Protein AF-0000000071565030 (afdb_homodimer)

Organism: Paramagnetospirillum magneticum (strain ATCC 700264 / AMB-1) (NCBI:txid342108)

Solvent-accessible surface area (backbone atoms only — not comparable to full-atom values): 18203 Å² total; per-residue (Å²): 128,79,77,76,71,74,75,56,61,47,50,28,34,39,39,38,40,36,70,53,55,76,40,46,67,19,54,54,39,40,51,40,36,76,66,53,37,45,79,43,25,33,41,34,38,51,40,28,41,24,29,40,41,38,33,41,27,34,30,40,69,88,49,52,50,66,53,53,42,51,54,53,59,66,37,75,85,37,66,88,38,51,72,46,46,41,79,43,87,60,48,72,64,51,58,75,62,56,46,65,39,34,35,38,39,36,36,29,62,80,54,88,46,50,68,19,54,53,35,41,51,36,34,76,48,62,18,18,76,29,34,34,44,30,40,70,37,71,93,74,59,29,28,41,34,39,38,31,25,13,53,82,52,61,49,68,62,45,52,49,52,48,43,52,52,32,45,75,70,62,26,49,66,51,76,42,79,101,130,78,77,74,73,74,74,56,59,47,51,28,34,39,38,39,40,34,71,54,56,76,40,46,66,18,54,53,40,39,50,40,35,75,65,54,38,45,80,41,24,31,41,36,38,53,39,28,40,25,28,38,38,38,33,40,26,33,28,42,70,88,50,51,49,66,55,53,42,52,53,53,60,66,36,74,86,36,68,91,39,49,75,48,46,42,81,43,88,60,49,74,66,50,58,74,63,57,44,64,41,35,36,38,40,37,35,29,63,81,53,89,47,51,68,20,54,53,34,42,51,37,32,76,50,65,19,18,77,30,35,34,43,31,40,71,38,71,94,75,58,29,26,41,36,38,38,31,25,13,55,82,53,61,50,68,61,44,52,50,50,46,43,51,52,32,45,75,68,62,26,48,68,50,77,43,81,101

Foldseek 3Di:
DPPPVVQPKFKKKKKKKFFDDPCLVVQLVVLCVVQVKAWADWDWDDDPRMIMIITTIIGGPVADQVNSQVSSCPDPSRPVMDIDMGGDPDDSDDDLFQDFFKKKKKKDADDPCLVVVLVVLCVVQPKHFNDKDWDDDVVVNMIMIMTGIRRPDPVVVSQVVSCVSSVVVVMDMDMDTD/DPPPPVQPKFKKKKKKKFFDDPCLVVQLVVLCVVQVKAWADWDWDDDPRMIMIITTIIGGPVADQVNSQVSSCPDPSRPVMDIDMGGDPDDSDDDLFQDFFKKKKKKDADDPCLVVVLVVLCVVQVKHFNDKDWDDDVVVNMIMIMTGIRRPDPVVVSQVVSCVSSVVVVMDMDMDTD

InterPro domains:
  IPR002912 ACT domain [PS51671] (103-178)
  IPR045865 ACT-like domain [SSF55021] (9-86)
  IPR045865 ACT-like domain [SSF55021] (99-175)
  IPR050990 UPF0237/Glycine cleavage system regulator [PTHR34875] (10-154)

Structure (mmCIF, N/CA/C/O backbone):
data_AF-0000000071565030-model_v1
#
loop_
_entity.id
_entity.type
_entity.pdbx_description
1 polymer 'ACT domain-containing protein'
#
loop_
_atom_site.group_PDB
_atom_site.id
_atom_site.type_symbol
_atom_site.label_atom_id
_atom_site.label_alt_id
_atom_site.label_comp_id
_atom_site.label_asym_id
_atom_site.label_entity_id
_atom_site.label_seq_id
_atom_site.pdbx_PDB_ins_code
_atom_site.Cartn_x
_atom_site.Cartn_y
_atom_site.Cartn_z
_atom_site.occupancy
_atom_site.B_iso_or_equiv
_atom_site.auth_seq_id
_atom_site.auth_comp_id
_atom_site.auth_asym_id
_atom_site.auth_atom_id
_atom_site.pdbx_PDB_model_num
ATOM 1 N N . MET A 1 1 ? 20.578 -27.797 -29.812 1 26.36 1 MET A N 1
ATOM 2 C CA . MET A 1 1 ? 20.547 -26.375 -30.109 1 26.36 1 MET A CA 1
ATOM 3 C C . MET A 1 1 ? 19.328 -25.719 -29.484 1 26.36 1 MET A C 1
ATOM 5 O O . MET A 1 1 ? 18.203 -25.906 -29.969 1 26.36 1 MET A O 1
ATOM 9 N N . ARG A 1 2 ? 18.953 -25.797 -28.156 1 33.41 2 ARG A N 1
ATOM 10 C CA . ARG A 1 2 ? 17.719 -25.312 -27.547 1 33.41 2 ARG A CA 1
ATOM 11 C C . ARG A 1 2 ? 17.391 -23.906 -28.031 1 33.41 2 ARG A C 1
ATOM 13 O O . ARG A 1 2 ? 18.266 -23.016 -28.016 1 33.41 2 ARG A O 1
ATOM 20 N N . SER A 1 3 ? 16.734 -23.625 -29.172 1 35.22 3 SER A N 1
ATOM 21 C CA . SER A 1 3 ? 16.438 -22.312 -29.75 1 35.22 3 SER A CA 1
ATOM 22 C C . SER A 1 3 ? 16.062 -21.312 -28.672 1 35.22 3 SER A C 1
ATOM 24 O O . SER A 1 3 ? 15.125 -21.531 -27.906 1 35.22 3 SER A O 1
ATOM 26 N N . LEU A 1 4 ? 17.031 -20.719 -27.938 1 38.41 4 LEU A N 1
ATOM 27 C CA . LEU A 1 4 ? 16.922 -19.828 -26.781 1 38.41 4 LEU A CA 1
ATOM 28 C C . LEU A 1 4 ? 15.781 -18.828 -26.953 1 38.41 4 LEU A C 1
ATOM 30 O O . LEU A 1 4 ? 15.922 -17.844 -27.672 1 38.41 4 LEU A O 1
ATOM 34 N N . ARG A 1 5 ? 14.625 -19.172 -27.547 1 39.53 5 ARG A N 1
ATOM 35 C CA . ARG A 1 5 ? 13.438 -18.328 -27.609 1 39.53 5 ARG A CA 1
ATOM 36 C C . ARG A 1 5 ? 13.406 -17.344 -26.438 1 39.53 5 ARG A C 1
ATOM 38 O O . ARG A 1 5 ? 13.172 -17.75 -25.297 1 39.53 5 ARG A O 1
ATOM 45 N N . GLU A 1 6 ? 14.336 -16.422 -26.281 1 45.62 6 GLU A N 1
ATOM 46 C CA . GLU A 1 6 ? 14.398 -15.234 -25.422 1 45.62 6 GLU A CA 1
ATOM 47 C C . GLU A 1 6 ? 13 -14.672 -25.172 1 45.62 6 GLU A C 1
ATOM 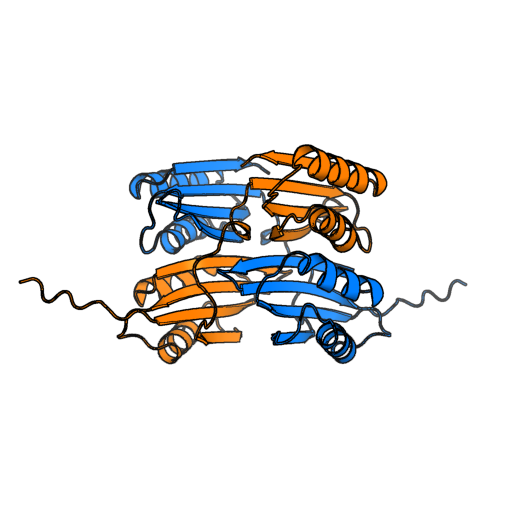49 O O . GLU A 1 6 ? 12.367 -14.141 -26.078 1 45.62 6 GLU A O 1
ATOM 54 N N . VAL A 1 7 ? 12.008 -15.414 -24.625 1 53.88 7 VAL A N 1
ATOM 55 C CA . VAL A 1 7 ? 10.609 -15.125 -24.344 1 53.88 7 VAL A CA 1
ATOM 56 C C . VAL A 1 7 ? 10.445 -13.641 -24.031 1 53.88 7 VAL A C 1
ATOM 58 O O . VAL A 1 7 ? 11.039 -13.125 -23.078 1 53.88 7 VAL A O 1
ATOM 61 N N . ILE A 1 8 ? 10.344 -12.781 -25.109 1 74.19 8 ILE A N 1
ATOM 62 C CA . ILE A 1 8 ? 10.102 -11.344 -25.078 1 74.19 8 ILE A CA 1
ATOM 63 C C . ILE A 1 8 ? 8.961 -11.031 -24.109 1 74.19 8 ILE A C 1
ATOM 65 O O . ILE A 1 8 ? 7.844 -11.531 -24.266 1 74.19 8 ILE A O 1
ATOM 69 N N . MET A 1 9 ? 9.234 -10.766 -22.844 1 84.88 9 MET A N 1
ATOM 70 C CA . MET A 1 9 ? 8.227 -10.336 -21.875 1 84.88 9 MET A CA 1
ATOM 71 C C . MET A 1 9 ? 8.008 -8.836 -21.938 1 84.88 9 MET A C 1
ATOM 73 O O . MET A 1 9 ? 8.898 -8.086 -22.359 1 84.88 9 MET A O 1
ATOM 77 N N . SER A 1 10 ? 6.773 -8.453 -21.875 1 94.06 10 SER A N 1
ATOM 78 C CA . SER A 1 10 ? 6.43 -7.039 -21.75 1 94.06 10 SER A CA 1
ATOM 79 C C . SER A 1 10 ? 6.043 -6.691 -20.312 1 94.06 10 SER A C 1
ATOM 81 O O . SER A 1 10 ? 5.383 -7.48 -19.641 1 94.06 10 SER A O 1
ATOM 83 N N . THR A 1 11 ? 6.59 -5.613 -19.859 1 96.94 11 THR A N 1
ATOM 84 C CA . THR A 1 11 ? 6.262 -5.145 -18.516 1 96.94 11 THR A CA 1
ATOM 85 C C . THR A 1 11 ? 5.047 -4.223 -18.547 1 96.94 11 THR A C 1
ATOM 87 O O . THR A 1 11 ? 5.012 -3.254 -19.312 1 96.94 11 THR A O 1
ATOM 90 N N . VAL A 1 12 ? 4.051 -4.551 -17.719 1 98.12 12 VAL A N 1
ATOM 91 C CA . VAL A 1 12 ? 2.84 -3.734 -17.688 1 98.12 12 VAL A CA 1
ATOM 92 C C . VAL A 1 12 ? 2.527 -3.314 -16.266 1 98.12 12 VAL A C 1
ATOM 94 O O . VAL A 1 12 ? 3.051 -3.896 -15.305 1 98.12 12 VAL A O 1
ATOM 97 N N . LEU A 1 13 ? 1.84 -2.242 -16.156 1 98.5 13 LEU A N 1
ATOM 98 C CA . LEU A 1 13 ? 1.216 -1.818 -14.906 1 98.5 13 LEU A CA 1
ATOM 99 C C . LEU A 1 13 ? -0.258 -2.209 -14.875 1 98.5 13 LEU A C 1
ATOM 101 O O . LEU A 1 13 ? -1.037 -1.779 -15.727 1 98.5 13 LEU A O 1
ATOM 105 N N . VAL A 1 14 ? -0.65 -3.025 -13.953 1 98.69 14 VAL A N 1
ATOM 106 C CA . VAL A 1 14 ? -2.039 -3.4 -13.719 1 98.69 14 VAL A CA 1
ATOM 107 C C . VAL A 1 14 ? -2.594 -2.604 -12.539 1 98.69 14 VAL A C 1
ATOM 109 O O . VAL A 1 14 ? -2.031 -2.631 -11.438 1 98.69 14 VAL A O 1
ATOM 112 N N . SER A 1 15 ? -3.672 -1.859 -12.727 1 98.69 15 SER A N 1
ATOM 113 C CA . SER A 1 15 ? -4.336 -1.086 -11.68 1 98.69 15 SER A CA 1
ATOM 114 C C . SER A 1 15 ? -5.82 -1.419 -11.602 1 98.69 15 SER A C 1
ATOM 116 O O . SER A 1 15 ? -6.52 -1.391 -12.617 1 98.69 15 SER A O 1
ATOM 118 N N . VAL A 1 16 ? -6.234 -1.764 -10.453 1 98.75 16 VAL A N 1
ATOM 119 C CA . VAL A 1 16 ? -7.641 -2.076 -10.219 1 98.75 16 VAL A CA 1
ATOM 120 C C . VAL A 1 16 ? -8.164 -1.251 -9.047 1 98.75 16 VAL A C 1
ATOM 122 O O . VAL A 1 16 ? -7.492 -1.13 -8.016 1 98.75 16 VAL A O 1
ATOM 125 N N . PHE A 1 17 ? -9.297 -0.622 -9.172 1 98.25 17 PHE A N 1
ATOM 126 C CA . PHE A 1 17 ? -10.023 0.03 -8.094 1 98.25 17 PHE A CA 1
ATOM 127 C C . PHE A 1 17 ? -11.477 -0.417 -8.07 1 98.25 17 PHE A C 1
ATOM 129 O O . PHE A 1 17 ? -12.164 -0.37 -9.094 1 98.25 17 PHE A O 1
ATOM 136 N N . CYS A 1 18 ? -11.945 -0.86 -6.922 1 98.12 18 CYS A N 1
ATOM 137 C CA . CYS A 1 18 ? -13.305 -1.374 -6.801 1 98.12 18 CYS A CA 1
ATOM 138 C C . CYS A 1 18 ? -13.742 -1.437 -5.344 1 98.12 18 CYS A C 1
ATOM 140 O O . CYS A 1 18 ? -13.016 -0.979 -4.457 1 98.12 18 CYS A O 1
ATOM 142 N N . SER A 1 19 ? -15.008 -1.833 -5.141 1 97.19 19 SER A N 1
ATOM 143 C CA . SER A 1 19 ? -15.445 -2.125 -3.783 1 97.19 19 SER A CA 1
ATOM 144 C C . SER A 1 19 ? -14.711 -3.328 -3.207 1 97.19 19 SER A C 1
ATOM 146 O O . SER A 1 19 ? -14.5 -4.324 -3.904 1 97.19 19 SER A O 1
ATOM 148 N N . ASP A 1 20 ? -14.32 -3.189 -1.984 1 97.31 20 ASP A N 1
ATOM 149 C CA . ASP A 1 20 ? -13.578 -4.285 -1.364 1 97.31 20 ASP A CA 1
ATOM 150 C C . ASP A 1 20 ? -14.508 -5.445 -1.014 1 97.31 20 ASP A C 1
ATOM 152 O O . ASP A 1 20 ? -15.656 -5.23 -0.625 1 97.31 20 ASP A O 1
ATOM 156 N N . ARG A 1 21 ? -13.93 -6.617 -1.122 1 96.38 21 ARG A N 1
ATOM 157 C CA . ARG A 1 21 ? -14.57 -7.836 -0.642 1 96.38 21 ARG A CA 1
ATOM 158 C C . ARG A 1 21 ? -13.539 -8.922 -0.344 1 96.38 21 ARG A C 1
ATOM 160 O O . ARG A 1 21 ? -12.461 -8.945 -0.942 1 96.38 21 ARG A O 1
ATOM 167 N N . THR A 1 22 ? -13.93 -9.797 0.57 1 96.5 22 THR A N 1
ATOM 168 C CA . THR A 1 22 ? -13.07 -10.93 0.893 1 96.5 22 THR A CA 1
ATOM 169 C C . THR A 1 22 ? -12.828 -11.797 -0.341 1 96.5 22 THR A C 1
ATOM 171 O O . THR A 1 22 ? -13.766 -12.109 -1.074 1 96.5 22 THR A O 1
ATOM 174 N N . GLY A 1 23 ? -11.516 -12.086 -0.615 1 97.38 23 GLY A N 1
ATOM 175 C CA . GLY A 1 23 ? -11.172 -12.93 -1.75 1 97.38 23 GLY A CA 1
ATOM 176 C C . GLY A 1 23 ? -10.758 -12.141 -2.975 1 97.38 23 GLY A C 1
ATOM 177 O O . GLY A 1 23 ? -10.391 -12.719 -4 1 97.38 23 GLY A O 1
ATOM 178 N N . LEU A 1 24 ? -10.758 -10.828 -2.916 1 98.31 24 LEU A N 1
ATOM 179 C CA . LEU A 1 24 ? -10.484 -9.961 -4.055 1 98.31 24 LEU A CA 1
ATOM 180 C C . LEU A 1 24 ? -9.062 -10.164 -4.562 1 98.31 24 LEU A C 1
ATOM 182 O O . LEU A 1 24 ? -8.844 -10.367 -5.762 1 98.31 24 LEU A O 1
ATOM 186 N N . VAL A 1 25 ? -8.086 -10.125 -3.65 1 98.75 25 VAL A N 1
ATOM 187 C CA . VAL A 1 25 ? -6.691 -10.273 -4.039 1 98.75 25 VAL A CA 1
ATOM 188 C C . VAL A 1 25 ? -6.473 -11.641 -4.672 1 98.75 25 VAL A C 1
ATOM 190 O O . VAL A 1 25 ? -5.797 -11.766 -5.699 1 98.75 25 VAL A O 1
ATOM 193 N N . ALA A 1 26 ? -7.078 -12.664 -4.102 1 98.62 26 ALA A N 1
ATOM 194 C CA . ALA A 1 26 ? -6.98 -14.016 -4.652 1 98.62 26 ALA A CA 1
ATOM 195 C C . ALA A 1 26 ? -7.531 -14.062 -6.074 1 98.62 26 ALA A C 1
ATOM 197 O O . ALA A 1 26 ? -6.922 -14.672 -6.961 1 98.62 26 ALA A O 1
ATOM 198 N N . ALA A 1 27 ? -8.656 -13.445 -6.273 1 98.56 27 ALA A N 1
ATOM 199 C CA . ALA A 1 27 ? -9.281 -13.445 -7.594 1 98.56 27 ALA A CA 1
ATOM 200 C C . ALA A 1 27 ? -8.383 -12.766 -8.625 1 98.56 27 ALA A C 1
ATOM 202 O O . ALA A 1 27 ? -8.164 -13.305 -9.711 1 98.56 27 ALA A O 1
ATOM 203 N N . ILE A 1 28 ? -7.848 -11.578 -8.312 1 98.81 28 ILE A N 1
ATOM 204 C CA . ILE A 1 28 ? -7.027 -10.797 -9.234 1 98.81 28 ILE A CA 1
ATOM 205 C C . ILE A 1 28 ? -5.734 -11.555 -9.531 1 98.81 28 ILE A C 1
ATOM 207 O O . ILE A 1 28 ? -5.406 -11.797 -10.695 1 98.81 28 ILE A O 1
ATOM 211 N N . THR A 1 29 ? -5.059 -11.984 -8.477 1 98.69 29 THR A N 1
ATOM 212 C CA . THR A 1 29 ? -3.742 -12.578 -8.664 1 98.69 29 THR A CA 1
ATOM 213 C C . THR A 1 29 ? -3.861 -13.992 -9.242 1 98.69 29 THR A C 1
ATOM 215 O O . THR A 1 29 ? -2.992 -14.438 -9.992 1 98.69 29 THR A O 1
ATOM 218 N N . GLY A 1 30 ? -4.953 -14.648 -8.859 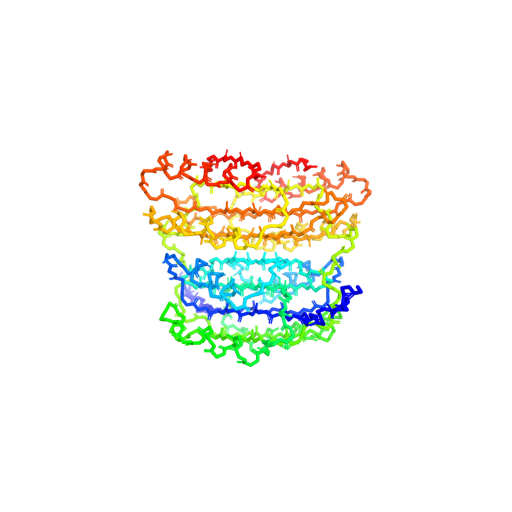1 98.44 30 GLY A N 1
ATOM 219 C CA . GLY A 1 30 ? -5.207 -15.93 -9.5 1 98.44 30 GLY A CA 1
ATOM 220 C C . GLY A 1 30 ? -5.355 -15.82 -11.008 1 98.44 30 GLY A C 1
ATOM 221 O O . GLY A 1 30 ? -4.781 -16.625 -11.75 1 98.44 30 GLY A O 1
ATOM 222 N N . ARG A 1 31 ? -6.105 -14.828 -11.43 1 98.62 31 ARG A N 1
ATOM 223 C CA . ARG A 1 31 ? -6.305 -14.648 -12.867 1 98.62 31 ARG A CA 1
ATOM 224 C C . ARG A 1 31 ? -5.004 -14.258 -13.555 1 98.62 31 ARG A C 1
ATOM 226 O O . ARG A 1 31 ? -4.691 -14.758 -14.641 1 98.62 31 ARG A O 1
ATOM 233 N N . LEU A 1 32 ? -4.258 -13.352 -12.977 1 98.31 32 LEU A N 1
ATOM 234 C CA . LEU A 1 32 ? -2.967 -12.953 -13.531 1 98.31 32 LEU A CA 1
ATOM 235 C C . LEU A 1 32 ? -2.037 -14.156 -13.656 1 98.31 32 LEU A C 1
ATOM 237 O O . LEU A 1 32 ? -1.345 -14.305 -14.664 1 98.31 32 LEU A O 1
ATOM 241 N N . PHE A 1 33 ? -2.066 -15.031 -12.664 1 97.81 33 PHE A N 1
ATOM 242 C CA . PHE A 1 33 ? -1.273 -16.25 -12.703 1 97.81 33 PHE A CA 1
ATOM 243 C C . PHE A 1 33 ? -1.7 -17.141 -13.867 1 97.81 33 PHE A C 1
ATOM 245 O O . PHE A 1 33 ? -0.857 -17.656 -14.602 1 97.81 33 PHE A O 1
ATOM 252 N N . ASP A 1 34 ? -2.994 -17.312 -14.031 1 97.44 34 ASP A N 1
ATOM 253 C CA . ASP A 1 34 ? -3.531 -18.125 -15.109 1 97.44 34 ASP A CA 1
ATOM 254 C C . ASP A 1 34 ? -3.064 -17.625 -16.469 1 97.44 34 ASP A C 1
ATOM 256 O O . ASP A 1 34 ? -2.883 -18.406 -17.406 1 97.44 34 ASP A O 1
ATOM 260 N N . LEU A 1 35 ? -2.879 -16.359 -16.562 1 97.06 35 LEU A N 1
ATOM 261 C CA . LEU A 1 35 ? -2.49 -15.734 -17.828 1 97.06 35 LEU A CA 1
ATOM 262 C C . LEU A 1 35 ? -0.975 -15.766 -18 1 97.06 35 LEU A C 1
ATOM 264 O O . LEU A 1 35 ? -0.456 -15.305 -19.016 1 97.06 35 LEU A O 1
ATOM 268 N N . GLY A 1 36 ? -0.273 -16.25 -17 1 95.94 36 GLY A N 1
ATOM 269 C CA . GLY A 1 36 ? 1.17 -16.406 -17.078 1 95.94 36 GLY A CA 1
ATOM 270 C C . GLY A 1 36 ? 1.931 -15.172 -16.656 1 95.94 36 GLY A C 1
ATOM 271 O O . GLY A 1 36 ? 3.123 -15.039 -16.938 1 95.94 36 GLY A O 1
ATOM 272 N N . ALA A 1 37 ? 1.216 -14.312 -16 1 96.62 37 ALA A N 1
ATOM 273 C CA . ALA A 1 37 ? 1.872 -13.078 -15.555 1 96.62 37 ALA A CA 1
ATOM 274 C C . ALA A 1 37 ? 2.811 -13.352 -14.383 1 96.62 37 ALA A C 1
ATOM 276 O O . ALA A 1 37 ? 2.508 -14.172 -13.516 1 96.62 37 ALA A O 1
ATOM 277 N N . ASP A 1 38 ? 3.932 -12.711 -14.391 1 95.75 38 ASP A N 1
ATOM 278 C CA . ASP A 1 38 ? 4.871 -12.719 -13.273 1 95.75 38 ASP A CA 1
ATOM 279 C C . ASP A 1 38 ? 4.789 -11.414 -12.484 1 95.75 38 ASP A C 1
ATOM 281 O O . ASP A 1 38 ? 5.234 -10.367 -12.953 1 95.75 38 ASP A O 1
ATOM 285 N N . LEU A 1 39 ? 4.32 -11.523 -11.258 1 96.94 39 LEU A N 1
ATOM 286 C CA . LEU A 1 39 ? 4.078 -10.328 -10.453 1 96.94 39 LEU A CA 1
ATOM 287 C C . LEU A 1 39 ? 5.383 -9.766 -9.906 1 96.94 39 LEU A C 1
ATOM 289 O O . LEU A 1 39 ? 6.156 -10.484 -9.273 1 96.94 39 LEU A O 1
ATOM 293 N N . GLY A 1 40 ? 5.73 -8.539 -10.219 1 96.38 40 GLY A N 1
ATOM 294 C CA . GLY A 1 40 ? 6.801 -7.801 -9.562 1 96.38 40 GLY A CA 1
ATOM 295 C C . GLY A 1 40 ? 6.336 -7.031 -8.344 1 96.38 40 GLY A C 1
ATOM 296 O O . GLY A 1 40 ? 5.676 -7.59 -7.465 1 96.38 40 GLY A O 1
ATOM 297 N N . ASP A 1 41 ? 6.727 -5.73 -8.289 1 97.19 41 ASP A N 1
ATOM 298 C CA . ASP A 1 41 ? 6.23 -4.906 -7.188 1 97.19 41 ASP A CA 1
ATOM 299 C C . ASP A 1 41 ? 4.707 -4.809 -7.227 1 97.19 41 ASP A C 1
ATOM 301 O O . ASP A 1 41 ? 4.125 -4.5 -8.266 1 97.19 41 ASP A O 1
ATOM 305 N N . THR A 1 42 ? 4.082 -5.129 -6.141 1 98.12 42 THR A N 1
ATOM 306 C CA . THR A 1 42 ? 2.627 -5.176 -6.047 1 98.12 42 THR A CA 1
ATOM 307 C C . THR A 1 42 ? 2.146 -4.527 -4.75 1 98.12 42 THR A C 1
ATOM 309 O O . THR A 1 42 ? 2.82 -4.613 -3.721 1 98.12 42 THR A O 1
ATOM 312 N N . SER A 1 43 ? 1.059 -3.832 -4.793 1 98.56 43 SER A N 1
ATOM 313 C CA . SER A 1 43 ? 0.441 -3.176 -3.648 1 98.56 43 SER A CA 1
ATOM 314 C C . SER A 1 43 ? -1.068 -3.391 -3.633 1 98.56 43 SER A C 1
ATOM 316 O O . SER A 1 43 ? -1.715 -3.361 -4.684 1 98.56 43 SER A O 1
ATOM 318 N N . PHE A 1 44 ? -1.58 -3.676 -2.525 1 98.75 44 PHE A N 1
ATOM 319 C CA . PHE A 1 44 ? -3.018 -3.707 -2.287 1 98.75 44 PHE A CA 1
ATOM 320 C C . PHE A 1 44 ? -3.373 -2.93 -1.024 1 98.75 44 PHE A C 1
ATOM 322 O O . PHE A 1 44 ? -2.672 -3.021 -0.015 1 98.75 44 PHE A O 1
ATOM 329 N N . ALA A 1 45 ? -4.387 -2.168 -1.058 1 98.69 45 ALA A N 1
ATOM 330 C CA . ALA A 1 45 ? -4.855 -1.424 0.109 1 98.69 45 ALA A CA 1
ATOM 331 C C . ALA A 1 45 ? -6.375 -1.325 0.122 1 98.69 45 ALA A C 1
ATOM 333 O O . ALA A 1 45 ? -6.984 -0.897 -0.862 1 98.69 45 ALA A O 1
ATOM 334 N N . MET A 1 46 ? -6.93 -1.75 1.175 1 98.25 46 MET A N 1
ATOM 335 C CA . MET A 1 46 ? -8.312 -1.367 1.456 1 98.25 46 MET A CA 1
ATOM 336 C C . MET A 1 46 ? -8.398 0.107 1.836 1 98.25 46 MET A C 1
ATOM 338 O O . MET A 1 46 ? -7.621 0.589 2.66 1 98.25 46 MET A O 1
ATOM 342 N N . LEU A 1 47 ? -9.211 0.858 1.259 1 97.38 47 LEU A N 1
ATOM 343 C CA . LEU A 1 47 ? -9.469 2.271 1.507 1 97.38 47 LEU A CA 1
ATOM 344 C C . LEU A 1 47 ? -10.945 2.506 1.816 1 97.38 47 LEU A C 1
ATOM 346 O O . LEU A 1 47 ? -11.766 2.633 0.902 1 97.38 47 LEU A O 1
ATOM 350 N N . GLY A 1 48 ? -11.273 2.732 3.113 1 96.56 48 GLY A N 1
ATOM 351 C CA . GLY A 1 48 ? -12.68 2.623 3.467 1 96.56 48 GLY A CA 1
ATOM 352 C C . GLY A 1 48 ? -13.297 1.297 3.061 1 96.56 48 GLY A C 1
ATOM 353 O O . GLY A 1 48 ? -12.789 0.234 3.428 1 96.56 48 GLY A O 1
ATOM 354 N N . SER A 1 49 ? -14.391 1.382 2.275 1 96.94 49 SER A N 1
ATOM 355 C CA . SER A 1 49 ? -14.992 0.154 1.771 1 96.94 49 SER A CA 1
ATOM 356 C C . SER A 1 49 ? -14.531 -0.151 0.351 1 96.94 49 SER A C 1
ATOM 358 O O . SER A 1 49 ? -14.992 -1.115 -0.264 1 96.94 49 SER A O 1
ATOM 360 N N . GLY A 1 50 ? -13.609 0.663 -0.141 1 97.56 50 GLY A N 1
ATOM 361 C CA . GLY A 1 50 ? -13.008 0.417 -1.441 1 97.56 50 GLY A CA 1
ATOM 362 C C . GLY A 1 50 ? -11.695 -0.344 -1.358 1 97.56 50 GLY A C 1
ATOM 363 O O . GLY A 1 50 ? -11.219 -0.651 -0.264 1 97.56 50 GLY A O 1
ATOM 364 N N . ALA A 1 51 ? -11.203 -0.704 -2.51 1 98.19 51 ALA A N 1
ATOM 365 C CA . ALA A 1 51 ? -9.945 -1.437 -2.607 1 98.19 51 ALA A CA 1
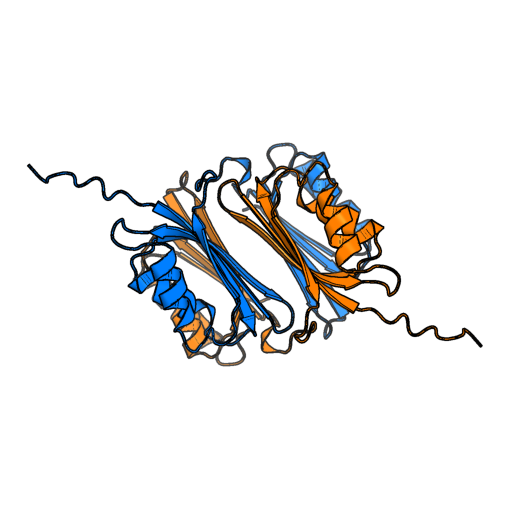ATOM 366 C C . ALA A 1 51 ? -9.148 -0.996 -3.832 1 98.19 51 ALA A C 1
ATOM 368 O O . ALA A 1 51 ? -9.719 -0.714 -4.887 1 98.19 51 ALA A O 1
ATOM 369 N N . GLU A 1 52 ? -7.871 -0.931 -3.658 1 98.56 52 GLU A N 1
ATOM 370 C CA . GLU A 1 52 ? -6.941 -0.63 -4.742 1 98.56 52 GLU A CA 1
ATOM 371 C C . GLU A 1 52 ? -5.859 -1.698 -4.852 1 98.56 52 GLU A C 1
ATOM 373 O O . GLU A 1 52 ? -5.188 -2.01 -3.865 1 98.56 52 GLU A O 1
ATOM 378 N N . PHE A 1 53 ? -5.727 -2.291 -6.016 1 98.81 53 PHE A N 1
ATOM 379 C CA . PHE A 1 53 ? -4.668 -3.238 -6.352 1 98.81 53 PHE A CA 1
ATOM 380 C C . PHE A 1 53 ? -3.807 -2.707 -7.488 1 98.81 53 PHE A C 1
ATOM 382 O O . PHE A 1 53 ? -4.324 -2.283 -8.523 1 98.81 53 PHE A O 1
ATOM 389 N N . THR A 1 54 ? -2.484 -2.664 -7.309 1 98.75 54 THR A N 1
ATOM 390 C CA . THR A 1 54 ? -1.562 -2.254 -8.359 1 98.75 54 THR A CA 1
ATOM 391 C C . THR A 1 54 ? -0.369 -3.201 -8.438 1 98.75 54 THR A C 1
ATOM 393 O O . THR A 1 54 ? 0.206 -3.566 -7.41 1 98.75 54 THR A O 1
ATOM 396 N N . SER A 1 55 ? -0.003 -3.576 -9.641 1 98.38 55 SER A N 1
ATOM 397 C CA . SER A 1 55 ? 1.137 -4.469 -9.828 1 98.38 55 SER A CA 1
ATOM 398 C C . SER A 1 55 ? 1.905 -4.121 -11.102 1 98.38 55 SER A C 1
ATOM 400 O O . SER A 1 55 ? 1.306 -3.891 -12.148 1 98.38 55 SER A O 1
ATOM 402 N N . VAL A 1 56 ? 3.209 -3.953 -10.93 1 97.81 56 VAL A N 1
ATOM 403 C CA . VAL A 1 56 ? 4.098 -4.008 -12.086 1 97.81 56 VAL A CA 1
ATOM 404 C C . VAL A 1 56 ? 4.445 -5.461 -12.398 1 97.81 56 VAL A C 1
ATOM 406 O O . VAL A 1 56 ? 5.094 -6.141 -11.602 1 97.81 56 VAL A O 1
ATOM 409 N N . CYS A 1 57 ? 3.975 -5.961 -13.523 1 96 57 CYS A N 1
ATOM 410 C CA . CYS A 1 57 ? 4.211 -7.383 -13.766 1 96 57 CYS A CA 1
ATOM 411 C C . CYS A 1 57 ? 4.633 -7.625 -15.211 1 96 57 CYS A C 1
ATOM 413 O O . CYS A 1 57 ? 4.5 -6.738 -16.062 1 96 57 CYS A O 1
ATOM 415 N N . GLU A 1 58 ? 5.195 -8.711 -15.406 1 96.19 58 GLU A N 1
ATOM 416 C CA . GLU A 1 58 ? 5.652 -9.141 -16.719 1 96.19 58 GLU A CA 1
ATOM 417 C C . GLU A 1 58 ? 4.672 -10.125 -17.359 1 96.19 58 GLU A C 1
ATOM 419 O O . GLU A 1 58 ? 4.238 -11.078 -16.719 1 96.19 58 GLU A O 1
ATOM 424 N N . LEU A 1 59 ? 4.391 -9.836 -18.578 1 96.94 59 LEU A N 1
ATOM 425 C CA . LEU A 1 59 ? 3.506 -10.711 -19.328 1 96.94 59 LEU A CA 1
ATOM 426 C C . LEU A 1 59 ? 4.289 -11.508 -20.375 1 96.94 59 LEU A C 1
ATOM 428 O O . LEU A 1 59 ? 5.219 -10.984 -20.984 1 96.94 59 LEU A O 1
ATOM 432 N N . PRO A 1 60 ? 3.812 -12.773 -20.578 1 95.62 60 PRO A N 1
ATOM 433 C CA . PRO A 1 60 ? 4.375 -13.492 -21.719 1 95.62 60 PRO A CA 1
ATOM 434 C C . PRO A 1 60 ? 4.062 -12.82 -23.047 1 95.62 60 PRO A C 1
ATOM 436 O O . PRO A 1 60 ? 3.076 -12.086 -23.156 1 95.62 60 PRO A O 1
ATOM 439 N N . ALA A 1 61 ? 4.863 -13.047 -24.016 1 93.69 61 ALA A N 1
ATOM 440 C CA . ALA A 1 61 ? 4.715 -12.43 -25.344 1 93.69 61 ALA A CA 1
ATOM 441 C C . ALA A 1 61 ? 3.348 -12.734 -25.938 1 93.69 61 ALA A C 1
ATOM 443 O O . ALA A 1 61 ? 2.828 -11.961 -26.75 1 93.69 61 ALA A O 1
ATOM 444 N N . SER A 1 62 ? 2.736 -13.75 -25.547 1 94.75 62 SER A N 1
ATOM 445 C CA . SER A 1 62 ? 1.497 -14.234 -26.156 1 94.75 62 SER A CA 1
ATOM 446 C C . SER A 1 62 ? 0.282 -13.539 -25.547 1 94.75 62 SER A C 1
ATOM 448 O O . SER A 1 62 ? -0.84 -13.703 -26.031 1 94.75 62 SER A O 1
ATOM 450 N N . VAL A 1 63 ? 0.487 -12.773 -24.531 1 96.81 63 VAL A N 1
ATOM 451 C CA . VAL A 1 63 ? -0.632 -12.141 -23.844 1 96.81 63 VAL A CA 1
ATOM 452 C C . VAL A 1 63 ? -0.5 -10.625 -23.922 1 96.81 63 VAL A C 1
ATOM 454 O O . VAL A 1 63 ? 0.526 -10.062 -23.531 1 96.81 63 VAL A O 1
ATOM 457 N N . SER A 1 64 ? -1.49 -9.938 -24.422 1 96.56 64 SER A N 1
ATOM 458 C CA . SER A 1 64 ? -1.459 -8.484 -24.531 1 96.56 64 SER A CA 1
ATOM 459 C C . SER A 1 64 ? -2.074 -7.824 -23.312 1 96.56 64 SER A C 1
ATOM 461 O O . SER A 1 64 ? -2.83 -8.461 -22.562 1 96.56 64 SER A O 1
ATOM 463 N N . ALA A 1 65 ? -1.737 -6.562 -23.141 1 97.44 65 ALA A N 1
ATOM 464 C CA . ALA A 1 65 ? -2.332 -5.773 -22.062 1 97.44 65 ALA A CA 1
ATOM 465 C C . ALA A 1 65 ? -3.854 -5.746 -22.188 1 97.44 65 ALA A C 1
ATOM 467 O O . ALA A 1 65 ? -4.562 -5.844 -21.172 1 97.44 65 ALA A O 1
ATOM 468 N N . GLY A 1 66 ? -4.32 -5.551 -23.375 1 97.69 66 GLY A N 1
ATOM 469 C CA . GLY A 1 66 ? -5.758 -5.547 -23.609 1 97.69 66 GLY A CA 1
ATOM 470 C C . GLY A 1 66 ? -6.434 -6.836 -23.188 1 97.69 66 GLY A C 1
ATOM 471 O O . GLY A 1 66 ? -7.531 -6.812 -22.625 1 97.69 66 GLY A O 1
ATOM 472 N N . GLU A 1 67 ? -5.805 -7.945 -23.453 1 97.75 67 GLU A N 1
ATOM 473 C CA . GLU A 1 67 ? -6.34 -9.242 -23.047 1 97.75 67 GLU A CA 1
ATOM 474 C C . GLU A 1 67 ? -6.402 -9.367 -21.531 1 97.75 67 GLU A C 1
ATOM 476 O O . GLU A 1 67 ? -7.379 -9.883 -20.984 1 97.75 67 GLU A O 1
ATOM 481 N N . VAL A 1 68 ? -5.359 -8.938 -20.891 1 98.44 68 VAL A N 1
ATOM 482 C CA . VAL A 1 68 ? -5.336 -8.977 -19.422 1 98.44 68 VAL A CA 1
ATOM 483 C C . VAL A 1 68 ? -6.48 -8.133 -18.875 1 98.44 68 VAL A C 1
ATOM 485 O O . VAL A 1 68 ? -7.203 -8.57 -17.969 1 98.44 68 VAL A O 1
ATOM 488 N N . GLN A 1 69 ? -6.633 -6.938 -19.422 1 98.56 69 GLN A N 1
ATOM 489 C CA . GLN A 1 69 ? -7.691 -6.039 -18.969 1 98.56 69 GLN A CA 1
ATOM 490 C C . GLN A 1 69 ? -9.07 -6.66 -19.172 1 98.56 69 GLN A C 1
ATOM 492 O O . GLN A 1 69 ? -9.914 -6.617 -18.281 1 98.56 69 GLN A O 1
ATOM 497 N N . ASP A 1 70 ? -9.273 -7.266 -20.328 1 98.19 70 ASP A N 1
ATOM 498 C CA . ASP A 1 70 ? -10.547 -7.906 -20.625 1 98.19 70 ASP A CA 1
ATOM 499 C C . ASP A 1 70 ? -10.82 -9.078 -19.688 1 98.19 70 ASP A C 1
ATOM 501 O O . ASP A 1 70 ? -11.938 -9.242 -19.203 1 98.19 70 ASP A O 1
ATOM 505 N N . ASP A 1 71 ? -9.844 -9.828 -19.484 1 98.31 71 ASP A N 1
ATOM 506 C CA . ASP A 1 71 ? -10 -11.008 -18.641 1 98.31 71 ASP A CA 1
ATOM 507 C C . ASP A 1 71 ? -10.328 -10.617 -17.203 1 98.31 71 ASP A C 1
ATOM 509 O O . ASP A 1 71 ? -11.219 -11.195 -16.578 1 98.31 71 ASP A O 1
ATOM 513 N N . LEU A 1 72 ? -9.586 -9.648 -16.672 1 98.69 72 LEU A N 1
ATOM 514 C CA . LEU A 1 72 ? -9.891 -9.148 -15.344 1 98.69 72 LEU A CA 1
ATOM 515 C C . LEU A 1 72 ? -11.312 -8.586 -15.281 1 98.69 72 LEU A C 1
ATOM 517 O O . LEU A 1 72 ? -12.023 -8.789 -14.297 1 98.69 72 LEU A O 1
ATOM 521 N N . GLY A 1 73 ? -11.648 -7.902 -16.312 1 98.31 73 GLY A N 1
ATOM 522 C CA . GLY A 1 73 ? -12.977 -7.309 -16.375 1 98.31 73 GLY A CA 1
ATOM 523 C C . GLY A 1 73 ? -14.094 -8.336 -16.328 1 98.31 73 GLY A C 1
ATOM 524 O O . GLY A 1 73 ? -15.234 -8.008 -16 1 98.31 73 GLY A O 1
ATOM 525 N N . ARG A 1 74 ? -13.82 -9.586 -16.625 1 98.12 74 ARG A N 1
ATOM 526 C CA . ARG A 1 74 ? -14.82 -10.641 -16.672 1 98.12 74 ARG A CA 1
ATOM 527 C C . ARG A 1 74 ? -14.977 -11.32 -15.312 1 98.12 74 ARG A C 1
ATOM 529 O O . ARG A 1 74 ? -15.898 -12.102 -15.109 1 98.12 74 ARG A O 1
ATOM 536 N N . LEU A 1 75 ? -14.094 -11.039 -14.453 1 98.12 75 LEU A N 1
ATOM 537 C CA . LEU A 1 75 ? -14.18 -11.641 -13.125 1 98.12 75 LEU A CA 1
ATOM 538 C C . LEU A 1 75 ? -15.391 -11.102 -12.367 1 98.12 75 LEU A C 1
ATOM 540 O O . LEU A 1 75 ? -15.555 -9.883 -12.234 1 98.12 75 LEU A O 1
ATOM 544 N N . PRO A 1 76 ? -16.203 -11.961 -11.859 1 97.38 76 PRO A N 1
ATOM 545 C CA . PRO A 1 76 ? -17.344 -11.5 -11.07 1 97.38 76 PRO A CA 1
ATOM 546 C C . PRO A 1 76 ? -16.938 -10.625 -9.883 1 97.38 76 PRO A C 1
ATOM 548 O O . PRO A 1 76 ? -17.625 -9.648 -9.57 1 97.38 76 PRO A O 1
ATOM 551 N N . ALA A 1 77 ? -15.852 -10.93 -9.281 1 96.62 77 ALA A N 1
ATOM 552 C CA . ALA A 1 77 ? -15.359 -10.195 -8.117 1 96.62 77 ALA A CA 1
ATOM 553 C C . ALA A 1 77 ? -15.039 -8.75 -8.484 1 96.62 77 ALA A C 1
ATOM 555 O O . ALA A 1 77 ? -14.922 -7.887 -7.609 1 96.62 77 ALA A O 1
ATOM 556 N N . LEU A 1 78 ? -14.891 -8.445 -9.766 1 98.12 78 LEU A N 1
ATOM 557 C CA . LEU A 1 78 ? -14.484 -7.117 -10.211 1 98.12 78 LEU A CA 1
ATOM 558 C C . LEU A 1 78 ? -15.625 -6.418 -10.945 1 98.12 78 LEU A C 1
ATOM 560 O O . LEU A 1 78 ? -15.391 -5.492 -11.727 1 98.12 78 LEU A O 1
ATOM 564 N N . ALA A 1 79 ? -16.828 -6.895 -10.648 1 96.19 79 ALA A N 1
ATOM 565 C CA . ALA A 1 79 ? -17.969 -6.207 -11.242 1 96.19 79 ALA A CA 1
ATOM 566 C C . ALA A 1 79 ? -18 -4.738 -10.828 1 96.19 79 ALA A C 1
ATOM 568 O O . ALA A 1 79 ? -17.953 -4.418 -9.641 1 96.19 79 ALA A O 1
ATOM 569 N N . GLY A 1 80 ? -18.016 -3.807 -11.812 1 95 80 GLY A N 1
ATOM 570 C CA . GLY A 1 80 ? -18.078 -2.381 -11.539 1 95 80 GLY A CA 1
ATOM 571 C C . GLY A 1 80 ? -16.719 -1.759 -11.266 1 95 80 GLY A C 1
ATOM 572 O O . GLY A 1 80 ? -16.641 -0.568 -10.953 1 95 80 GLY A O 1
ATOM 573 N N . ALA A 1 81 ? -15.695 -2.588 -11.375 1 97.94 81 ALA A N 1
ATOM 574 C CA . ALA A 1 81 ? -14.352 -2.121 -11.07 1 97.94 81 ALA A CA 1
ATOM 575 C C . ALA A 1 81 ? -13.812 -1.224 -12.188 1 97.94 81 ALA A C 1
ATOM 577 O O . ALA A 1 81 ? -14.234 -1.342 -13.344 1 97.94 81 ALA A O 1
ATOM 578 N N . ARG A 1 82 ? -13.047 -0.261 -11.812 1 97.5 82 ARG A N 1
ATOM 579 C CA . ARG A 1 82 ? -12.164 0.411 -12.766 1 97.5 82 ARG A CA 1
ATOM 580 C C . ARG A 1 82 ? -10.852 -0.353 -12.93 1 97.5 82 ARG A C 1
ATOM 582 O O . ARG A 1 82 ? -10.117 -0.55 -11.961 1 97.5 82 ARG A O 1
ATOM 589 N N . ILE A 1 83 ? -10.562 -0.808 -14.18 1 98.62 83 ILE A N 1
ATOM 590 C CA . ILE A 1 83 ? -9.383 -1.618 -14.461 1 98.62 83 ILE A CA 1
ATOM 591 C C . ILE A 1 83 ? -8.555 -0.96 -15.562 1 98.62 83 ILE A C 1
ATOM 593 O O . ILE A 1 83 ? -9.094 -0.547 -16.594 1 98.62 83 ILE A O 1
ATOM 597 N N . SER A 1 84 ? -7.281 -0.841 -15.336 1 98.31 84 SER A N 1
ATOM 598 C CA . SER A 1 84 ? -6.352 -0.344 -16.344 1 98.31 84 SER A CA 1
ATOM 599 C C . SER A 1 84 ? -5.109 -1.225 -16.438 1 98.31 84 SER A C 1
ATOM 601 O O . SER A 1 84 ? -4.539 -1.608 -15.414 1 98.31 84 SER A O 1
ATOM 603 N N . VAL A 1 85 ? -4.789 -1.641 -17.625 1 98.5 85 VAL A N 1
ATOM 604 C CA . VAL A 1 85 ? -3.541 -2.338 -17.922 1 98.5 85 VAL A CA 1
ATOM 605 C C . VAL A 1 85 ? -2.785 -1.595 -19.016 1 98.5 85 VAL A C 1
ATOM 607 O O . VAL A 1 85 ? -3.273 -1.478 -20.141 1 98.5 85 VAL A O 1
ATOM 610 N N . ARG A 1 86 ? -1.636 -1.106 -18.703 1 97.5 86 ARG A N 1
ATOM 611 C CA . ARG A 1 86 ? -0.873 -0.315 -19.656 1 97.5 86 ARG A CA 1
ATOM 612 C C . ARG A 1 86 ? 0.611 -0.661 -19.594 1 97.5 86 ARG A C 1
ATOM 614 O O . ARG A 1 86 ? 1.078 -1.241 -18.609 1 97.5 86 ARG A O 1
ATOM 621 N N . ALA A 1 87 ? 1.308 -0.264 -20.672 1 97.06 87 ALA A N 1
ATOM 622 C CA . ALA A 1 87 ? 2.758 -0.449 -20.656 1 97.06 87 ALA A CA 1
ATOM 623 C C . ALA A 1 87 ? 3.396 0.29 -19.484 1 97.06 87 ALA A C 1
ATOM 625 O O . ALA A 1 87 ? 3 1.411 -19.156 1 97.06 87 ALA A O 1
ATOM 626 N N . PHE A 1 88 ? 4.234 -0.351 -18.812 1 97.12 88 PHE A N 1
ATOM 627 C CA . PHE A 1 88 ? 5.043 0.279 -17.781 1 97.12 88 PHE A CA 1
ATOM 628 C C . PHE A 1 88 ? 6.371 0.762 -18.344 1 97.12 88 PHE A C 1
ATOM 630 O O . PHE A 1 88 ? 7.32 -0.015 -18.469 1 97.12 88 PHE A O 1
ATOM 637 N N . GLU A 1 89 ? 6.57 2.018 -18.484 1 94.38 89 GLU A N 1
ATOM 638 C CA . GLU A 1 89 ? 7.688 2.564 -19.25 1 94.38 89 GLU A CA 1
ATOM 639 C C . GLU A 1 89 ? 8.883 2.859 -18.344 1 94.38 89 GLU A C 1
ATOM 641 O O . GLU A 1 89 ? 9.992 3.084 -18.828 1 94.38 89 GLU A O 1
ATOM 646 N N . MET A 1 90 ? 8.656 2.838 -17.109 1 95.25 90 MET A N 1
ATOM 647 C CA . MET A 1 90 ? 9.734 3.07 -16.156 1 95.25 90 MET A CA 1
ATOM 648 C C . MET A 1 90 ? 10.484 1.776 -15.867 1 95.25 90 MET A C 1
ATOM 650 O O . MET A 1 90 ? 10.156 0.724 -16.422 1 95.25 90 MET A O 1
ATOM 654 N N . ASP A 1 91 ? 11.547 1.906 -15.062 1 94.38 91 ASP A N 1
ATOM 655 C CA . ASP A 1 91 ? 12.312 0.721 -14.688 1 94.38 91 ASP A CA 1
ATOM 656 C C . ASP A 1 91 ? 11.531 -0.144 -13.695 1 94.38 91 ASP A C 1
ATOM 658 O O . ASP A 1 91 ? 11.102 0.34 -12.648 1 94.38 91 ASP A O 1
ATOM 662 N N . ALA A 1 92 ? 11.367 -1.431 -14.008 1 92.81 92 ALA A N 1
ATOM 663 C CA . ALA A 1 92 ? 10.625 -2.342 -13.141 1 92.81 92 ALA A CA 1
ATOM 664 C C . ALA A 1 92 ? 11.461 -2.746 -11.93 1 92.81 92 ALA A C 1
ATOM 666 O O . ALA A 1 92 ? 10.922 -3.232 -10.93 1 92.81 92 ALA A O 1
ATOM 667 N N . ALA A 1 93 ? 12.703 -2.65 -12.047 1 90.19 93 ALA A N 1
ATOM 668 C CA . ALA A 1 93 ? 13.609 -2.895 -10.93 1 90.19 93 ALA A CA 1
ATOM 669 C C . ALA A 1 93 ? 13.891 -1.606 -10.164 1 90.19 93 ALA A C 1
ATOM 671 O O . ALA A 1 93 ? 14.148 -0.562 -10.766 1 90.19 93 ALA A O 1
ATOM 672 N N . HIS A 1 94 ? 13.703 -1.747 -8.828 1 88.31 94 HIS A N 1
ATOM 673 C CA . HIS A 1 94 ? 14.039 -0.548 -8.07 1 88.31 94 HIS A CA 1
ATOM 674 C C . HIS A 1 94 ? 15.531 -0.5 -7.742 1 88.31 94 HIS A C 1
ATOM 676 O O . HIS A 1 94 ? 16.188 -1.542 -7.645 1 88.31 94 HIS A O 1
ATOM 682 N N . GLY A 1 95 ? 16.062 0.715 -7.652 1 88.69 95 GLY A N 1
ATOM 683 C CA . GLY A 1 95 ? 17.438 0.929 -7.211 1 88.69 95 GLY A CA 1
ATOM 684 C C . GLY A 1 95 ? 17.578 0.926 -5.703 1 88.69 95 GLY A C 1
ATOM 685 O O . GLY A 1 95 ? 16.688 0.473 -4.988 1 88.69 95 GLY A O 1
ATOM 686 N N . PRO A 1 96 ? 18.688 1.339 -5.25 1 89.38 96 PRO A N 1
ATOM 687 C CA . PRO A 1 96 ? 18.969 1.333 -3.811 1 89.38 96 PRO A CA 1
ATOM 688 C C . PRO A 1 96 ? 17.922 2.104 -3.002 1 89.38 96 PRO A C 1
ATOM 690 O O . PRO A 1 96 ? 17.672 1.765 -1.844 1 89.38 96 PRO A O 1
ATOM 693 N N . ALA A 1 97 ? 17.344 3.084 -3.611 1 92.75 97 ALA A N 1
ATOM 694 C CA . ALA A 1 97 ? 16.344 3.898 -2.922 1 92.75 97 ALA A CA 1
ATOM 695 C C . ALA A 1 97 ? 15.078 3.096 -2.65 1 92.75 97 ALA A C 1
ATOM 697 O O . ALA A 1 97 ? 14.227 3.52 -1.866 1 92.75 97 ALA A O 1
ATOM 698 N N . GLY A 1 98 ? 14.984 1.952 -3.289 1 95.38 98 GLY A N 1
ATOM 699 C CA . GLY A 1 98 ? 13.828 1.096 -3.092 1 95.38 98 GLY A CA 1
ATOM 700 C C . GLY A 1 98 ? 14.07 -0.022 -2.098 1 95.38 98 GLY A C 1
ATOM 701 O O . GLY A 1 98 ? 13.188 -0.846 -1.851 1 95.38 98 GLY A O 1
ATOM 702 N N . THR A 1 99 ? 15.273 -0.067 -1.488 1 94.06 99 THR A N 1
ATOM 703 C CA . THR A 1 99 ? 15.625 -1.099 -0.518 1 94.06 99 THR A CA 1
ATOM 704 C C . THR A 1 99 ? 15.266 -0.654 0.897 1 94.06 99 THR A C 1
ATOM 706 O O . THR A 1 99 ? 15.945 0.2 1.475 1 94.06 99 THR A O 1
ATOM 709 N N . ILE A 1 100 ? 14.289 -1.292 1.453 1 96.94 100 ILE A N 1
ATOM 710 C CA . ILE A 1 100 ? 13.797 -0.92 2.775 1 96.94 100 ILE A CA 1
ATOM 711 C C . ILE A 1 100 ? 14.844 -1.271 3.832 1 96.94 100 ILE A C 1
ATOM 713 O O . ILE A 1 100 ? 15.297 -2.416 3.914 1 96.94 100 ILE A O 1
ATOM 717 N N . THR A 1 101 ? 15.188 -0.278 4.629 1 97.06 101 THR A N 1
ATOM 718 C CA . THR A 1 101 ? 16.172 -0.497 5.684 1 97.06 101 THR A CA 1
ATOM 719 C C . THR A 1 101 ? 15.516 -0.463 7.059 1 97.06 101 THR A C 1
ATOM 721 O O . THR A 1 101 ? 15.992 -1.097 8 1 97.06 101 THR A O 1
ATOM 724 N N . HIS A 1 102 ? 14.359 0.32 7.172 1 98.12 102 HIS A N 1
ATOM 725 C CA . HIS A 1 102 ? 13.688 0.488 8.453 1 98.12 102 HIS A CA 1
ATOM 726 C C . HIS A 1 102 ? 12.172 0.568 8.281 1 98.12 102 HIS A C 1
ATOM 728 O O . HIS A 1 102 ? 11.688 0.962 7.215 1 98.12 102 HIS A O 1
ATOM 734 N N . ARG A 1 103 ? 11.516 0.196 9.281 1 97.94 103 ARG A N 1
ATOM 735 C CA . ARG A 1 103 ? 10.078 0.412 9.391 1 97.94 103 ARG A CA 1
ATOM 736 C C . ARG A 1 103 ? 9.742 1.257 10.617 1 97.94 103 ARG A C 1
ATOM 738 O O . ARG A 1 103 ? 10.305 1.047 11.695 1 97.94 103 ARG A O 1
ATOM 745 N N . VAL A 1 104 ? 8.922 2.203 10.391 1 98.44 104 VAL A N 1
ATOM 746 C CA . VAL A 1 104 ? 8.508 3.133 11.445 1 98.44 104 VAL A CA 1
ATOM 747 C C . VAL A 1 104 ? 6.992 3.129 11.57 1 98.44 104 VAL A C 1
ATOM 749 O O . VAL A 1 104 ? 6.273 3.299 10.586 1 98.44 104 VAL A O 1
ATOM 752 N N . VAL A 1 105 ? 6.523 2.895 12.742 1 97.94 105 VAL A N 1
ATOM 753 C CA . VAL A 1 105 ? 5.09 2.951 13.008 1 97.94 105 VAL A CA 1
ATOM 754 C C . VAL A 1 105 ? 4.793 4.094 13.977 1 97.94 105 VAL A C 1
ATOM 756 O O . VAL A 1 105 ? 5.43 4.211 15.023 1 97.94 105 VAL A O 1
ATOM 759 N N . VAL A 1 106 ? 3.916 4.93 13.602 1 97.94 106 VAL A N 1
ATOM 760 C CA . VAL A 1 106 ? 3.475 6.035 14.445 1 97.94 106 VAL A CA 1
ATOM 761 C C . VAL A 1 106 ? 1.972 5.922 14.703 1 97.94 106 VAL A C 1
ATOM 763 O O . VAL A 1 106 ? 1.208 5.586 13.789 1 97.94 106 VAL A O 1
ATOM 766 N N . SER A 1 107 ? 1.559 6.172 15.938 1 97.31 107 SER A N 1
ATOM 767 C CA . SER A 1 107 ? 0.144 6.059 16.281 1 97.31 107 SER A CA 1
ATOM 768 C C . SER A 1 107 ? -0.263 7.09 17.328 1 97.31 107 SER A C 1
ATOM 770 O O . SER A 1 107 ? 0.537 7.457 18.188 1 97.31 107 SER A O 1
ATOM 772 N N . GLY A 1 108 ? -1.428 7.523 17.281 1 96.88 108 GLY A N 1
ATOM 773 C C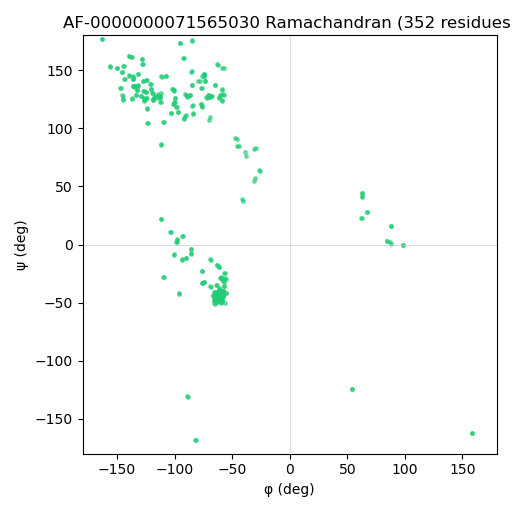A . GLY A 1 108 ? -2.018 8.5 18.188 1 96.88 108 GLY A CA 1
ATOM 774 C C . GLY A 1 108 ? -3.223 9.203 17.609 1 96.88 108 GLY A C 1
ATOM 775 O O . GLY A 1 108 ? -3.893 8.672 16.719 1 96.88 108 GLY A O 1
ATOM 776 N N . GLY A 1 109 ? -3.586 10.328 18.203 1 93.75 109 GLY A N 1
ATOM 777 C CA . GLY A 1 109 ? -4.715 11.07 17.656 1 93.75 109 GLY A CA 1
ATOM 778 C C . GLY A 1 109 ? -4.527 11.484 16.219 1 93.75 109 GLY A C 1
ATOM 779 O O . GLY A 1 109 ? -3.402 11.508 15.719 1 93.75 109 GLY A O 1
ATOM 780 N N . ASP A 1 110 ? -5.688 11.594 15.586 1 89.69 110 ASP A N 1
ATOM 781 C CA . ASP A 1 110 ? -5.652 12.117 14.227 1 89.69 110 ASP A CA 1
ATOM 782 C C . ASP A 1 110 ? -5.273 13.594 14.211 1 89.69 110 ASP A C 1
ATOM 784 O O . ASP A 1 110 ? -6.047 14.445 14.664 1 89.69 110 ASP A O 1
ATOM 788 N N . ARG A 1 111 ? -4.086 13.891 13.727 1 88.44 111 ARG A N 1
ATOM 789 C CA . ARG A 1 111 ? -3.582 15.258 13.695 1 88.44 111 ARG A CA 1
ATOM 790 C C . ARG A 1 111 ? -3.42 15.75 12.266 1 88.44 111 ARG A C 1
ATOM 792 O O . ARG A 1 111 ? -2.816 15.062 11.43 1 88.44 111 ARG A O 1
ATOM 799 N N . PRO A 1 112 ? -3.992 16.922 12.07 1 87.69 112 PRO A N 1
ATOM 800 C CA . PRO A 1 112 ? -3.775 17.469 10.727 1 87.69 112 PRO A CA 1
ATOM 801 C C . PRO A 1 112 ? -2.295 17.625 10.383 1 87.69 112 PRO A C 1
ATOM 803 O O . PRO A 1 112 ? -1.521 18.141 11.195 1 87.69 112 PRO A O 1
ATOM 806 N N . GLY A 1 113 ? -1.906 17.109 9.25 1 94.06 113 GLY A N 1
ATOM 807 C CA . GLY A 1 113 ? -0.562 17.344 8.75 1 94.06 113 GLY A CA 1
ATOM 808 C C . GLY A 1 113 ? 0.453 16.344 9.266 1 94.06 113 GLY A C 1
ATOM 809 O O . GLY A 1 113 ? 1.645 16.438 8.961 1 94.06 113 GLY A O 1
ATOM 810 N N . LEU A 1 114 ? 0.092 15.352 10.055 1 96 114 LEU A N 1
ATOM 811 C CA . LEU A 1 114 ? 1.036 14.43 10.672 1 96 114 LEU A CA 1
ATOM 812 C C . LEU A 1 114 ? 1.864 13.711 9.617 1 96 114 LEU A C 1
ATOM 814 O O . LEU A 1 114 ? 3.09 13.641 9.719 1 96 114 LEU A O 1
ATOM 818 N N . VAL A 1 115 ? 1.214 13.148 8.57 1 98.06 115 VAL A N 1
ATOM 819 C CA . VAL A 1 115 ? 1.942 12.438 7.531 1 98.06 115 VAL A CA 1
ATOM 820 C C . VAL A 1 115 ? 2.898 13.391 6.82 1 98.06 115 VAL A C 1
ATOM 822 O O . VAL A 1 115 ? 4.059 13.047 6.57 1 98.06 115 VAL A O 1
ATOM 825 N N . ALA A 1 116 ? 2.426 14.602 6.539 1 98.12 116 ALA A N 1
ATOM 826 C CA . ALA A 1 116 ? 3.256 15.609 5.891 1 98.12 116 ALA A CA 1
ATOM 827 C C . ALA A 1 116 ? 4.504 15.906 6.719 1 98.12 116 ALA A C 1
ATOM 829 O O . ALA A 1 116 ? 5.617 15.914 6.191 1 98.12 116 ALA A O 1
ATOM 830 N N . ARG A 1 117 ? 4.328 16.094 7.961 1 97.69 117 ARG A N 1
ATOM 831 C CA . ARG A 1 117 ? 5.422 16.469 8.852 1 97.69 117 ARG A CA 1
ATOM 832 C C . ARG A 1 117 ? 6.449 15.344 8.953 1 97.69 117 ARG A C 1
ATOM 834 O O . ARG A 1 117 ? 7.648 15.578 8.82 1 97.69 117 ARG A O 1
ATOM 841 N N . LEU A 1 118 ? 5.969 14.125 9.172 1 98.25 118 LEU A N 1
ATOM 842 C CA . LEU A 1 118 ? 6.875 12.992 9.305 1 98.25 118 LEU A CA 1
ATOM 843 C C . LEU A 1 118 ? 7.602 12.727 7.992 1 98.25 118 LEU A C 1
ATOM 845 O O . LEU A 1 118 ? 8.805 12.438 7.988 1 98.25 118 LEU A O 1
ATOM 849 N N . SER A 1 119 ? 6.883 12.836 6.898 1 98.62 119 SER A N 1
ATOM 850 C CA . SER A 1 119 ? 7.5 12.617 5.594 1 98.62 119 SER A CA 1
ATOM 851 C C . SER A 1 119 ? 8.57 13.672 5.305 1 98.62 119 SER A C 1
ATOM 853 O O . SER A 1 119 ? 9.578 13.375 4.664 1 98.62 119 SER A O 1
ATOM 855 N N . GLU A 1 120 ? 8.32 14.852 5.77 1 98.31 120 GLU A N 1
ATOM 856 C CA . GLU A 1 120 ? 9.312 15.914 5.609 1 98.31 120 GLU A CA 1
ATOM 857 C C . GLU A 1 120 ? 10.609 15.57 6.328 1 98.31 120 GLU A C 1
ATOM 859 O O . GLU A 1 120 ? 11.703 15.836 5.816 1 98.31 120 GLU A O 1
ATOM 864 N N . VAL A 1 121 ? 10.477 15.039 7.488 1 98.44 121 VAL A N 1
ATOM 865 C CA . VAL A 1 121 ? 11.664 14.648 8.25 1 98.44 121 VAL A CA 1
ATOM 866 C C . VAL A 1 121 ? 12.477 13.633 7.453 1 98.44 121 VAL A C 1
ATOM 868 O O . VAL A 1 121 ? 13.695 13.766 7.324 1 98.44 121 VAL A O 1
ATOM 871 N N . PHE A 1 122 ? 11.812 12.586 6.918 1 98.5 122 PHE A N 1
ATOM 872 C CA . PHE A 1 122 ? 12.523 11.602 6.113 1 98.5 122 PHE A CA 1
ATOM 873 C C . PHE A 1 122 ? 13.25 12.273 4.957 1 98.5 122 PHE A C 1
ATOM 875 O O . PHE A 1 122 ? 14.398 11.938 4.664 1 98.5 122 PHE A O 1
ATOM 882 N N . GLY A 1 123 ? 12.57 13.227 4.344 1 97.5 123 GLY A N 1
ATOM 883 C CA . GLY A 1 123 ? 13.172 13.945 3.234 1 97.5 123 GLY A CA 1
ATOM 884 C C . GLY A 1 123 ? 14.43 14.695 3.623 1 97.5 123 GLY A C 1
ATOM 885 O O . GLY A 1 123 ? 15.398 14.734 2.859 1 97.5 123 GLY A O 1
ATOM 886 N N . GLU A 1 124 ? 14.406 15.273 4.766 1 97.12 124 GLU A N 1
ATOM 887 C CA . GLU A 1 124 ? 15.547 16.031 5.25 1 97.12 124 GLU A CA 1
ATOM 888 C C . GLU A 1 124 ? 16.797 15.156 5.359 1 97.12 124 GLU A C 1
ATOM 890 O O . GLU A 1 124 ? 17.922 15.641 5.227 1 97.12 124 GLU A O 1
ATOM 895 N N . PHE A 1 125 ? 16.609 13.938 5.566 1 97.69 125 PHE A N 1
ATOM 896 C CA . PHE A 1 125 ? 17.719 13.008 5.734 1 97.69 125 PHE A CA 1
ATOM 897 C C . PHE A 1 125 ? 17.922 12.172 4.477 1 97.69 125 PHE A C 1
ATOM 899 O O . PHE A 1 125 ? 18.578 11.133 4.516 1 97.69 125 PHE A O 1
ATOM 906 N N . GLN A 1 126 ? 17.266 12.547 3.441 1 96.94 126 GLN A N 1
ATOM 907 C CA . GLN A 1 126 ? 17.359 11.883 2.145 1 96.94 126 GLN A CA 1
ATOM 908 C C . GLN A 1 126 ? 16.875 10.438 2.23 1 96.94 126 GLN A C 1
ATOM 910 O O . GLN A 1 126 ? 17.359 9.57 1.496 1 96.94 126 GLN A O 1
ATOM 915 N N . ALA A 1 127 ? 16.078 10.203 3.217 1 98.31 127 ALA A N 1
ATOM 916 C CA . ALA A 1 127 ? 15.414 8.906 3.316 1 98.31 127 ALA A CA 1
ATOM 917 C C . ALA A 1 127 ? 14.258 8.805 2.328 1 98.31 127 ALA A C 1
ATOM 919 O O . ALA A 1 127 ? 13.469 9.742 2.18 1 98.31 127 ALA A O 1
ATOM 920 N N . ASN A 1 128 ? 14.195 7.691 1.652 1 98.5 128 ASN A N 1
ATOM 921 C CA . ASN A 1 128 ? 13.109 7.477 0.702 1 98.5 128 ASN A CA 1
ATOM 922 C C . ASN A 1 128 ? 12.008 6.617 1.302 1 98.5 128 ASN A C 1
ATOM 924 O O . ASN A 1 128 ? 12.273 5.555 1.869 1 98.5 128 ASN A O 1
ATOM 928 N N . ILE A 1 129 ? 10.789 7.141 1.243 1 98.75 129 ILE A N 1
ATOM 929 C CA . ILE A 1 129 ? 9.648 6.32 1.634 1 98.75 129 ILE A CA 1
ATOM 930 C C . ILE A 1 129 ? 9.32 5.324 0.521 1 98.75 129 ILE A C 1
ATOM 932 O O . ILE A 1 129 ? 8.984 5.723 -0.597 1 98.75 129 ILE A O 1
ATOM 936 N N . VAL A 1 130 ? 9.398 4.055 0.826 1 98.56 130 VAL A N 1
ATOM 937 C CA . VAL A 1 130 ? 9.211 2.998 -0.162 1 98.56 130 VAL A CA 1
ATOM 938 C C . VAL A 1 130 ? 7.766 2.494 -0.107 1 98.56 130 VAL A C 1
ATOM 940 O O . VAL A 1 130 ? 7.164 2.205 -1.143 1 98.56 130 VAL A O 1
ATOM 943 N N . ARG A 1 131 ? 7.23 2.32 1.034 1 98.62 131 ARG A N 1
ATOM 944 C CA . ARG A 1 131 ? 5.84 1.979 1.307 1 98.62 131 ARG A CA 1
ATOM 945 C C . ARG A 1 131 ? 5.285 2.814 2.457 1 98.62 131 ARG A C 1
ATOM 947 O O . ARG A 1 131 ? 6.012 3.148 3.395 1 98.62 131 ARG A O 1
ATOM 954 N N . MET A 1 132 ? 4.066 3.164 2.359 1 98.69 132 MET A N 1
ATOM 955 C CA . MET A 1 132 ? 3.379 3.838 3.457 1 98.69 132 MET A CA 1
ATOM 956 C C . MET A 1 132 ? 1.905 3.445 3.496 1 98.69 132 MET A C 1
ATOM 958 O O . MET A 1 132 ? 1.26 3.338 2.451 1 98.69 132 MET A O 1
ATOM 962 N N . ASP A 1 133 ? 1.433 3.166 4.594 1 97.69 133 ASP A N 1
ATOM 963 C CA . ASP A 1 133 ? 0.011 2.928 4.824 1 97.69 133 ASP A CA 1
ATOM 964 C C . ASP A 1 133 ? -0.479 3.68 6.059 1 97.69 133 ASP A C 1
ATOM 966 O O . ASP A 1 133 ? 0.239 3.783 7.055 1 97.69 133 ASP A O 1
ATOM 970 N N . ALA A 1 134 ? -1.589 4.277 5.973 1 97.38 134 ALA A N 1
ATOM 971 C CA . ALA A 1 134 ? -2.217 4.98 7.086 1 97.38 134 ALA A CA 1
ATOM 972 C C . ALA A 1 134 ? -3.697 4.629 7.195 1 97.38 134 ALA A C 1
ATOM 974 O O . ALA A 1 134 ? -4.387 4.504 6.18 1 97.38 134 ALA A O 1
ATOM 975 N N . GLN A 1 135 ? -4.148 4.395 8.414 1 96.38 135 GLN A N 1
ATOM 976 C CA . GLN A 1 135 ? -5.539 4.027 8.648 1 96.38 135 GLN A CA 1
ATOM 977 C C . GLN A 1 135 ? -6.086 4.715 9.898 1 96.38 135 GLN A C 1
ATOM 979 O O . GLN A 1 135 ? -5.379 4.859 10.891 1 96.38 135 GLN A O 1
ATOM 984 N N . ARG A 1 136 ? -7.352 5.043 9.812 1 93.06 136 ARG A N 1
ATOM 985 C CA . ARG A 1 136 ? -8.117 5.434 11 1 93.06 136 ARG A CA 1
ATOM 986 C C . ARG A 1 136 ? -8.703 4.211 11.695 1 93.06 136 ARG A C 1
ATOM 988 O O . ARG A 1 136 ? -9.273 3.334 11.039 1 93.06 136 ARG A O 1
ATOM 995 N N . LEU A 1 137 ? -8.453 4.148 12.961 1 90.75 137 LEU A N 1
ATOM 996 C CA . LEU A 1 137 ? -9.102 3.135 13.789 1 90.75 137 LEU A CA 1
ATOM 997 C C . LEU A 1 137 ? -10.086 3.779 14.766 1 90.75 137 LEU A C 1
ATOM 999 O O . LEU A 1 137 ? -9.758 4 15.93 1 90.75 137 LEU A O 1
ATOM 1003 N N . PRO A 1 138 ? -11.25 3.967 14.273 1 83.88 138 PRO A N 1
ATOM 1004 C CA . PRO A 1 138 ? -12.195 4.75 15.078 1 83.88 138 PRO A CA 1
ATOM 1005 C C . PRO A 1 138 ? -12.5 4.098 16.422 1 83.88 138 PRO A C 1
ATOM 1007 O O . PRO A 1 138 ? -12.695 4.801 17.422 1 83.88 138 PRO A O 1
ATOM 1010 N N . GLU A 1 139 ? -12.578 2.824 16.391 1 84.06 139 GLU A N 1
ATOM 1011 C CA . GLU A 1 139 ? -12.898 2.121 17.641 1 84.06 139 GLU A CA 1
ATOM 1012 C C . GLU A 1 139 ? -11.867 2.418 18.719 1 84.06 139 GLU A C 1
ATOM 1014 O O . GLU A 1 139 ? -12.195 2.424 19.906 1 84.06 139 GLU A O 1
ATOM 1019 N N . GLN A 1 140 ? -10.656 2.686 18.281 1 86.44 140 GLN A N 1
ATOM 1020 C CA . GLN A 1 140 ? -9.57 2.977 19.219 1 86.44 140 GLN A CA 1
ATOM 1021 C C . GLN A 1 140 ? -9.312 4.477 19.312 1 86.44 140 GLN A C 1
ATOM 1023 O O . GLN A 1 140 ? -8.547 4.93 20.156 1 86.44 140 GLN A O 1
ATOM 1028 N N . GLY A 1 141 ? -9.953 5.184 18.453 1 88.5 141 GLY A N 1
ATOM 1029 C CA . GLY A 1 141 ? -9.781 6.625 18.406 1 88.5 141 GLY A CA 1
ATOM 1030 C C . GLY A 1 141 ? -8.391 7.047 17.969 1 88.5 141 GLY A C 1
ATOM 1031 O O . GLY A 1 141 ? -7.859 8.055 18.438 1 88.5 141 GLY A O 1
ATOM 1032 N N . ILE A 1 142 ? -7.758 6.188 17.172 1 93.81 142 ILE A N 1
ATOM 1033 C CA . ILE A 1 142 ? -6.387 6.527 16.812 1 93.81 142 ILE A CA 1
ATOM 1034 C C . ILE A 1 142 ? -6.219 6.461 15.297 1 93.81 142 ILE A C 1
ATOM 1036 O O . ILE A 1 142 ? -7.074 5.914 14.594 1 93.81 142 ILE A O 1
ATOM 1040 N N . TYR A 1 143 ? -5.191 7.129 14.883 1 96.06 143 TYR A N 1
ATOM 1041 C CA . TYR A 1 143 ? -4.645 7.09 13.531 1 96.06 143 TYR A CA 1
ATOM 1042 C C . TYR A 1 143 ? -3.271 6.434 13.516 1 96.06 143 TYR A C 1
ATOM 1044 O O . TYR A 1 143 ? -2.371 6.844 14.25 1 96.06 143 TYR A O 1
ATOM 1052 N N . VAL A 1 144 ? -3.156 5.344 12.703 1 97.06 144 VAL A N 1
ATOM 1053 C CA . VAL A 1 144 ? -1.896 4.609 12.656 1 97.06 144 VAL A CA 1
ATOM 1054 C C . VAL A 1 144 ? -1.248 4.781 11.281 1 97.06 144 VAL A C 1
ATOM 1056 O O . VAL A 1 144 ? -1.892 4.562 10.258 1 97.06 144 VAL A O 1
ATOM 1059 N N . THR A 1 145 ? -0.023 5.199 11.25 1 98 145 THR A N 1
ATOM 1060 C CA . THR A 1 145 ? 0.768 5.336 10.039 1 98 145 THR A CA 1
ATOM 1061 C C . THR A 1 145 ? 2.004 4.441 10.086 1 98 145 THR A C 1
ATOM 1063 O O . THR A 1 145 ? 2.732 4.441 11.086 1 98 145 THR A O 1
ATOM 1066 N N . ARG A 1 146 ? 2.221 3.695 9.047 1 98.06 146 ARG A N 1
ATOM 1067 C CA . ARG A 1 146 ? 3.387 2.828 8.93 1 98.06 146 ARG A CA 1
ATOM 1068 C C . ARG A 1 146 ? 4.238 3.223 7.727 1 98.06 146 ARG A C 1
ATOM 1070 O O . ARG A 1 146 ? 3.734 3.322 6.605 1 98.06 146 ARG A O 1
ATOM 1077 N N . PHE A 1 147 ? 5.488 3.461 7.992 1 98.62 147 PHE A N 1
ATOM 1078 C CA . PHE A 1 147 ? 6.445 3.803 6.945 1 98.62 147 PHE A CA 1
ATOM 1079 C C . PHE A 1 147 ? 7.477 2.693 6.773 1 98.62 147 PHE A C 1
ATOM 1081 O O . PHE A 1 147 ? 8.016 2.184 7.758 1 98.62 147 PHE A O 1
ATOM 1088 N N . SER A 1 148 ? 7.668 2.24 5.602 1 98.62 148 SER A N 1
ATOM 1089 C CA . SER A 1 148 ? 8.883 1.531 5.207 1 98.62 148 SER A CA 1
ATOM 1090 C C . SER A 1 148 ? 9.828 2.441 4.43 1 98.62 148 SER A C 1
ATOM 1092 O O . SER A 1 148 ? 9.453 2.98 3.385 1 98.62 148 SER A O 1
ATOM 1094 N N . VAL A 1 149 ? 11.047 2.598 4.961 1 98.62 149 VAL A N 1
ATOM 1095 C CA . VAL A 1 149 ? 11.898 3.648 4.422 1 98.62 149 VAL A CA 1
ATOM 1096 C C . VAL A 1 149 ? 13.289 3.086 4.133 1 98.62 149 VAL A C 1
ATOM 1098 O O . VAL A 1 149 ? 13.711 2.109 4.754 1 98.62 149 VAL A O 1
ATOM 1101 N N . ALA A 1 150 ? 13.852 3.637 3.113 1 98.25 150 ALA A N 1
ATOM 1102 C CA . ALA A 1 150 ? 15.281 3.482 2.855 1 98.25 150 ALA A CA 1
ATOM 1103 C C . ALA A 1 150 ? 16.062 4.676 3.393 1 98.25 150 ALA A C 1
AT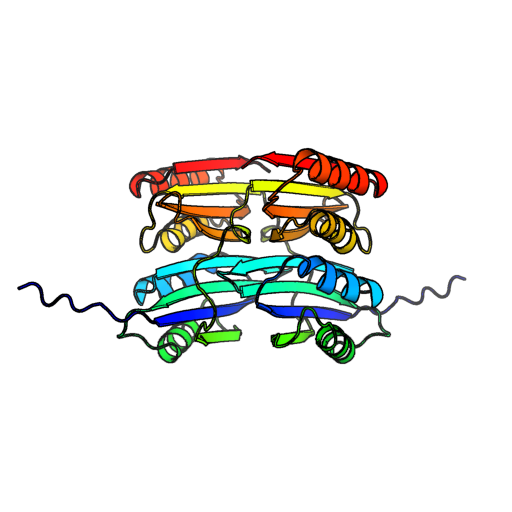OM 1105 O O . ALA A 1 150 ? 15.906 5.801 2.908 1 98.25 150 ALA A O 1
ATOM 1106 N N . ILE A 1 151 ? 16.875 4.441 4.379 1 98.12 151 ILE A N 1
ATOM 1107 C CA . ILE A 1 151 ? 17.688 5.496 4.961 1 98.12 151 ILE A CA 1
ATOM 1108 C C . ILE A 1 151 ? 19.156 5.273 4.598 1 98.12 151 ILE A C 1
ATOM 1110 O O . ILE A 1 151 ? 19.828 4.426 5.195 1 98.12 151 ILE A O 1
ATOM 1114 N N . PRO A 1 152 ? 19.672 6.066 3.682 1 95.44 152 PRO A N 1
ATOM 1115 C CA . PRO A 1 152 ? 20.984 5.777 3.127 1 95.44 152 PRO A CA 1
ATOM 1116 C C . PRO A 1 152 ? 22.125 6.145 4.082 1 95.44 152 PRO A C 1
ATOM 1118 O O . PRO A 1 152 ? 23.203 5.551 4.02 1 95.44 152 PRO A O 1
ATOM 1121 N N . ALA A 1 153 ? 21.938 7.152 4.832 1 94.75 153 ALA A N 1
ATOM 1122 C CA . ALA A 1 153 ? 22.953 7.602 5.762 1 94.75 153 ALA A CA 1
ATOM 1123 C C . ALA A 1 153 ? 22.344 8.266 6.988 1 94.75 153 ALA A C 1
ATOM 1125 O O . ALA A 1 153 ? 21.172 8.664 6.965 1 94.75 153 ALA A O 1
ATOM 1126 N N . ARG A 1 154 ? 23.016 8.227 8.148 1 96.62 154 ARG A N 1
ATOM 1127 C CA . ARG A 1 154 ? 22.609 8.898 9.383 1 96.62 154 ARG A CA 1
ATOM 1128 C C . ARG A 1 154 ? 21.281 8.367 9.891 1 96.62 154 ARG A C 1
ATOM 1130 O O . ARG A 1 154 ? 20.391 9.148 10.234 1 96.62 154 ARG A O 1
ATOM 1137 N N . ALA A 1 155 ? 21.203 7.066 9.836 1 97.75 155 ALA A N 1
ATOM 1138 C CA . ALA A 1 155 ? 19.938 6.438 10.195 1 97.75 155 ALA A CA 1
ATOM 1139 C C . ALA A 1 155 ? 19.531 6.781 11.625 1 97.75 155 ALA A C 1
ATOM 1141 O O . ALA A 1 155 ? 18.375 7.109 11.898 1 97.75 155 ALA A O 1
ATOM 1142 N N . GLU A 1 156 ? 20.484 6.738 12.492 1 97.69 156 GLU A N 1
ATOM 1143 C CA . GLU A 1 156 ? 20.188 7.023 13.891 1 97.69 156 GLU A CA 1
ATOM 1144 C C . GLU A 1 156 ? 19.656 8.445 14.062 1 97.69 156 GLU A C 1
ATOM 1146 O O . GLU A 1 156 ? 18.672 8.664 14.773 1 97.69 156 GLU A O 1
ATOM 1151 N N . ALA A 1 157 ? 20.297 9.375 13.477 1 98.38 157 ALA A N 1
ATOM 1152 C CA . ALA A 1 157 ? 19.875 10.766 13.547 1 98.38 157 ALA A CA 1
ATOM 1153 C C . ALA A 1 157 ? 18.484 10.945 12.945 1 98.38 157 ALA A C 1
ATOM 1155 O O . ALA A 1 157 ? 17.641 11.664 13.508 1 98.38 157 ALA A O 1
ATOM 1156 N N . CYS A 1 158 ? 18.25 10.312 11.82 1 98.38 158 CYS A N 1
ATOM 1157 C CA . CYS A 1 158 ? 16.953 10.367 11.164 1 98.38 158 CYS A CA 1
ATOM 1158 C C . CYS A 1 158 ? 15.859 9.828 12.07 1 98.38 158 CYS A C 1
ATOM 1160 O O . CYS A 1 158 ? 14.859 10.508 12.312 1 98.38 158 CYS A O 1
ATOM 1162 N N . LEU A 1 159 ? 16.094 8.68 12.625 1 98.5 159 LEU A N 1
ATOM 1163 C CA . LEU A 1 159 ? 15.078 7.996 13.422 1 98.5 159 LEU A CA 1
ATOM 1164 C C . LEU A 1 159 ? 14.828 8.742 14.734 1 98.5 159 LEU A C 1
ATOM 1166 O O . LEU A 1 159 ? 13.695 8.812 15.211 1 98.5 159 LEU A O 1
ATOM 1170 N N . THR A 1 160 ? 15.859 9.289 15.266 1 98.38 160 THR A N 1
ATOM 1171 C CA . THR A 1 160 ? 15.711 10.109 16.469 1 98.38 160 THR A CA 1
ATOM 1172 C C . THR A 1 160 ? 14.867 11.344 16.172 1 98.38 160 THR A C 1
ATOM 1174 O O . THR A 1 160 ? 13.992 11.703 16.969 1 98.38 160 THR A O 1
ATOM 1177 N N . THR A 1 161 ? 15.125 11.961 15.078 1 98.5 161 THR A N 1
ATOM 1178 C CA . THR A 1 161 ? 14.367 13.148 14.703 1 98.5 161 THR A CA 1
ATOM 1179 C C . THR A 1 161 ? 12.906 12.797 14.445 1 98.5 161 THR A C 1
ATOM 1181 O O . THR A 1 161 ? 12 13.531 14.844 1 98.5 161 THR A O 1
ATOM 1184 N N . VAL A 1 162 ? 12.648 11.688 13.781 1 98.38 162 VAL A N 1
ATOM 1185 C CA . VAL A 1 162 ? 11.281 11.227 13.531 1 98.38 162 VAL A CA 1
ATOM 1186 C C . VAL A 1 162 ? 10.578 10.977 14.867 1 98.38 162 VAL A C 1
ATOM 1188 O O . VAL A 1 162 ? 9.445 11.422 15.062 1 98.38 162 VAL A O 1
ATOM 1191 N N . ALA A 1 163 ? 11.305 10.32 15.727 1 98.31 163 ALA A N 1
ATOM 1192 C CA . ALA A 1 163 ? 10.734 10.023 17.047 1 98.31 163 ALA A CA 1
ATOM 1193 C C . ALA A 1 163 ? 10.422 11.305 17.812 1 98.31 163 ALA A C 1
ATOM 1195 O O . ALA A 1 163 ? 9.367 11.414 18.438 1 98.31 163 ALA A O 1
ATOM 1196 N N . ASN A 1 164 ? 11.305 12.203 17.797 1 98.44 164 ASN A N 1
ATOM 1197 C CA . ASN A 1 164 ? 11.094 13.477 18.469 1 98.44 164 ASN A CA 1
ATOM 1198 C C . ASN A 1 164 ? 9.914 14.242 17.875 1 98.44 164 ASN A C 1
ATOM 1200 O O . ASN A 1 164 ? 9.125 14.844 18.609 1 98.44 164 ASN A O 1
ATOM 1204 N N . THR A 1 165 ? 9.844 14.242 16.594 1 98 165 THR A N 1
ATOM 1205 C CA . THR A 1 165 ? 8.742 14.891 15.906 1 98 165 THR A CA 1
ATOM 1206 C C . THR A 1 165 ? 7.41 14.25 16.281 1 98 165 THR A C 1
ATOM 1208 O O . THR A 1 165 ? 6.434 14.953 16.578 1 98 165 THR A O 1
ATOM 1211 N N . ALA A 1 166 ? 7.363 12.938 16.281 1 97.81 166 ALA A N 1
ATOM 1212 C CA . ALA A 1 166 ? 6.16 12.219 16.703 1 97.81 166 ALA A CA 1
ATOM 1213 C C . ALA A 1 166 ? 5.766 12.578 18.125 1 97.81 166 ALA A C 1
ATOM 1215 O O . ALA A 1 166 ? 4.586 12.812 18.406 1 97.81 166 ALA A O 1
ATOM 1216 N N . GLU A 1 167 ? 6.746 12.617 18.953 1 97.19 167 GLU A N 1
ATOM 1217 C CA . GLU A 1 167 ? 6.504 12.961 20.344 1 97.19 167 GLU A CA 1
ATOM 1218 C C . GLU A 1 167 ? 5.918 14.359 20.484 1 97.19 167 GLU A C 1
ATOM 1220 O O . GLU A 1 167 ? 5.004 14.586 21.281 1 97.19 167 GLU A O 1
ATOM 1225 N N . GLU A 1 168 ? 6.457 15.25 19.781 1 96.88 168 GLU A N 1
ATOM 1226 C CA . GLU A 1 168 ? 5.961 16.625 19.797 1 96.88 168 GLU A CA 1
ATOM 1227 C C . GLU A 1 168 ? 4.5 16.688 19.359 1 96.88 168 GLU A C 1
ATOM 1229 O O . GLU A 1 168 ? 3.756 17.562 19.781 1 96.88 168 GLU A O 1
ATOM 1234 N N . MET A 1 169 ? 4.117 15.758 18.531 1 96 169 MET A N 1
ATOM 1235 C CA . MET A 1 169 ? 2.742 15.695 18.047 1 96 169 MET A CA 1
ATOM 1236 C C . MET A 1 169 ? 1.894 14.781 18.922 1 96 169 MET A C 1
ATOM 1238 O O . MET A 1 169 ? 0.763 14.445 18.562 1 96 169 MET A O 1
ATOM 1242 N N . ASN A 1 170 ? 2.459 14.328 20.016 1 96 170 ASN A N 1
ATOM 1243 C CA . ASN A 1 170 ? 1.802 13.453 20.984 1 96 170 ASN A CA 1
ATOM 1244 C C . ASN A 1 170 ? 1.428 12.109 20.359 1 96 170 ASN A C 1
ATOM 1246 O O . ASN A 1 170 ? 0.315 11.617 20.547 1 96 170 ASN A O 1
ATOM 1250 N N . LEU A 1 171 ? 2.373 11.617 19.562 1 97.38 171 LEU A N 1
ATOM 1251 C CA . LEU A 1 171 ? 2.209 10.312 18.922 1 97.38 171 LEU A CA 1
ATOM 1252 C C . LEU A 1 171 ? 3.199 9.305 19.5 1 97.38 171 LEU A C 1
ATOM 1254 O O . LEU A 1 171 ? 4.316 9.664 19.859 1 97.38 171 LEU A O 1
ATOM 1258 N N . ALA A 1 172 ? 2.734 8.078 19.594 1 97.5 172 ALA A N 1
ATOM 1259 C CA . ALA A 1 172 ? 3.666 6.988 19.859 1 97.5 172 ALA A CA 1
ATOM 1260 C C . ALA A 1 172 ? 4.461 6.625 18.609 1 97.5 172 ALA A C 1
ATOM 1262 O O . ALA A 1 172 ? 3.941 6.703 17.484 1 97.5 172 ALA A O 1
ATOM 1263 N N . CYS A 1 173 ? 5.707 6.25 18.812 1 98.12 173 CYS A N 1
ATOM 1264 C CA . CYS A 1 173 ? 6.582 5.93 17.688 1 98.12 173 CYS A CA 1
ATOM 1265 C C . CYS A 1 173 ? 7.406 4.684 17.969 1 98.12 173 CYS A C 1
ATOM 1267 O O . CYS A 1 173 ? 8.039 4.582 19.031 1 98.12 173 CYS A O 1
ATOM 1269 N N . ALA A 1 174 ? 7.344 3.744 17.125 1 97.94 174 ALA A N 1
ATOM 1270 C CA . ALA A 1 174 ? 8.164 2.535 17.188 1 97.94 174 ALA A CA 1
ATOM 1271 C C . ALA A 1 174 ? 8.945 2.332 15.898 1 97.94 174 ALA A C 1
ATOM 1273 O O . ALA A 1 174 ? 8.438 2.582 14.805 1 97.94 174 ALA A O 1
ATOM 1274 N N . VAL A 1 175 ? 10.18 1.872 16.047 1 97.31 175 VAL A N 1
ATOM 1275 C CA . VAL A 1 175 ? 11.062 1.688 14.898 1 97.31 175 VAL A CA 1
ATOM 1276 C C . VAL A 1 175 ? 11.617 0.265 14.898 1 97.31 175 VAL A C 1
ATOM 1278 O O . VAL A 1 175 ? 11.914 -0.292 15.953 1 97.31 175 VAL A O 1
ATOM 1281 N N . GLU A 1 176 ? 11.695 -0.269 13.75 1 94.69 176 GLU A N 1
ATOM 1282 C CA . GLU A 1 176 ? 12.336 -1.567 13.562 1 94.69 176 GLU A CA 1
ATOM 1283 C C . GLU A 1 176 ? 13.305 -1.539 12.391 1 94.69 176 GLU A C 1
ATOM 1285 O O . GLU A 1 176 ? 12.969 -1.049 11.305 1 94.69 176 GLU A O 1
ATOM 1290 N N . ALA A 1 177 ? 14.484 -2.078 12.664 1 92.31 177 ALA A N 1
ATOM 1291 C CA . ALA A 1 177 ? 15.406 -2.287 11.555 1 92.31 177 ALA A CA 1
ATOM 1292 C C . ALA A 1 177 ? 15.039 -3.539 10.766 1 92.31 177 ALA A C 1
ATOM 1294 O O . ALA A 1 177 ? 14.531 -4.512 11.328 1 92.31 177 ALA A O 1
ATOM 1295 N N . VAL A 1 178 ? 15.156 -3.475 9.469 1 88.31 178 VAL A N 1
ATOM 1296 C CA . VAL A 1 178 ? 14.852 -4.594 8.586 1 88.31 178 VAL A CA 1
ATOM 1297 C C . VAL A 1 178 ? 16.125 -5.371 8.266 1 88.31 178 VAL A C 1
ATOM 1299 O O . VAL A 1 178 ? 17.172 -4.773 7.996 1 88.31 178 VAL A O 1
ATOM 1302 N N . MET B 1 1 ? -24.188 31.062 21.125 1 26.52 1 MET B N 1
ATOM 1303 C CA . MET B 1 1 ? -24.938 30.438 20.047 1 26.52 1 MET B CA 1
ATOM 1304 C C . MET B 1 1 ? -24.016 30.062 18.891 1 26.52 1 MET B C 1
ATOM 1306 O O . MET B 1 1 ? -23.609 30.938 18.109 1 26.52 1 MET B O 1
ATOM 1310 N N . ARG B 1 2 ? -22.766 29.422 19.078 1 33.56 2 ARG B N 1
ATOM 1311 C CA . ARG B 1 2 ? -21.75 29.125 18.062 1 33.56 2 ARG B CA 1
ATOM 1312 C C . ARG B 1 2 ? -22.406 28.562 16.797 1 33.56 2 ARG B C 1
ATOM 1314 O O . ARG B 1 2 ? -23.234 27.641 16.875 1 33.56 2 ARG B O 1
ATOM 1321 N N . SER B 1 3 ? -22.922 29.312 15.812 1 35.28 3 SER B N 1
ATOM 1322 C CA . SER B 1 3 ? -23.609 28.891 14.594 1 35.28 3 SER B CA 1
ATOM 1323 C C . SER B 1 3 ? -22.969 27.625 14.023 1 35.28 3 SER B C 1
ATOM 1325 O O . SER B 1 3 ? -21.766 27.594 13.75 1 35.28 3 SER B O 1
ATOM 1327 N N . LEU B 1 4 ? -23.219 26.422 14.602 1 38.16 4 LEU B N 1
ATOM 1328 C CA . LEU B 1 4 ? -22.609 25.109 14.398 1 38.16 4 LEU B CA 1
ATOM 1329 C C . LEU B 1 4 ? -22.375 24.844 12.914 1 38.16 4 LEU B C 1
ATOM 1331 O O . LEU B 1 4 ? -23.312 24.516 12.188 1 38.16 4 LEU B O 1
ATOM 1335 N N . ARG B 1 5 ? -21.953 25.812 12.086 1 39.91 5 ARG B N 1
ATOM 1336 C CA . ARG B 1 5 ? -21.562 25.625 10.695 1 39.91 5 ARG B CA 1
ATOM 1337 C C . ARG B 1 5 ? -21.062 24.203 10.453 1 39.91 5 ARG B C 1
ATOM 1339 O O . ARG B 1 5 ? -19.984 23.828 10.906 1 39.91 5 ARG B O 1
ATOM 1346 N N . GLU B 1 6 ? -21.859 23.172 10.594 1 45.72 6 GLU B N 1
ATOM 1347 C CA . GLU B 1 6 ? -21.734 21.766 10.203 1 45.72 6 GLU B CA 1
ATOM 1348 C C . GLU B 1 6 ? -20.891 21.625 8.938 1 45.72 6 GLU B C 1
ATOM 1350 O O . GLU B 1 6 ? -21.328 22 7.844 1 45.72 6 GLU B O 1
ATOM 1355 N N . VAL B 1 7 ? -19.641 22.156 8.859 1 53.84 7 VAL B N 1
ATOM 1356 C CA . VAL B 1 7 ? -18.656 22.219 7.77 1 53.84 7 VAL B CA 1
ATOM 1357 C C . VAL B 1 7 ? -18.828 21.016 6.855 1 53.84 7 VAL B C 1
ATOM 1359 O O . VAL B 1 7 ? -18.672 19.875 7.301 1 53.84 7 VAL B O 1
ATOM 1362 N N . ILE B 1 8 ? -19.797 21.094 5.891 1 74.06 8 ILE B N 1
ATOM 1363 C CA . ILE B 1 8 ? -20.078 20.094 4.859 1 74.06 8 ILE B CA 1
ATOM 1364 C C . ILE B 1 8 ? -18.781 19.656 4.195 1 74.06 8 ILE B C 1
ATOM 1366 O O . ILE B 1 8 ? -18.047 20.469 3.639 1 74.06 8 ILE B O 1
ATOM 1370 N N . MET B 1 9 ? -18.125 18.594 4.676 1 84.81 9 MET B N 1
ATOM 1371 C CA . MET B 1 9 ? -16.953 18.031 4.039 1 84.81 9 MET B CA 1
ATOM 1372 C C . MET B 1 9 ? -17.344 17.047 2.936 1 84.81 9 MET B C 1
ATOM 1374 O O . MET B 1 9 ? -18.438 16.469 2.973 1 84.81 9 MET B O 1
ATOM 1378 N N . SER B 1 10 ? -16.656 17.141 1.851 1 94.06 10 SER B N 1
ATOM 1379 C CA . SER B 1 10 ? -16.797 16.141 0.792 1 94.06 10 SER B CA 1
ATOM 1380 C C . SER B 1 10 ? -15.648 15.141 0.817 1 94.06 10 SER B C 1
ATOM 1382 O O . SER B 1 10 ? -14.492 15.508 1.067 1 94.06 10 SER B O 1
ATOM 1384 N N . THR B 1 11 ? -16.016 13.898 0.715 1 96.94 11 THR B N 1
ATOM 1385 C CA . THR B 1 11 ? -15.008 12.844 0.677 1 96.94 11 THR B CA 1
ATOM 1386 C C . THR B 1 11 ? -14.555 12.586 -0.756 1 96.94 11 THR B C 1
ATOM 1388 O O . THR B 1 11 ? -15.383 12.352 -1.642 1 96.94 11 THR B O 1
ATOM 1391 N N . VAL B 1 12 ? -13.234 12.625 -0.968 1 98.19 12 VAL B N 1
ATOM 1392 C CA . VAL B 1 12 ? -12.711 12.406 -2.312 1 98.19 12 VAL B CA 1
ATOM 1393 C C . VAL B 1 12 ? -11.633 11.32 -2.277 1 98.19 12 VAL B C 1
ATOM 1395 O O . VAL B 1 12 ? -11.109 10.992 -1.21 1 98.19 12 VAL B O 1
ATOM 1398 N N . LEU B 1 13 ? -11.461 10.695 -3.387 1 98.5 13 LEU B N 1
ATOM 1399 C CA . LEU B 1 13 ? -10.312 9.828 -3.641 1 98.5 13 LEU B CA 1
ATOM 1400 C C . LEU B 1 13 ? -9.242 10.562 -4.434 1 98.5 13 LEU B C 1
ATOM 1402 O O . LEU B 1 13 ? -9.484 11.016 -5.551 1 98.5 13 LEU B O 1
ATOM 1406 N N . VAL B 1 14 ? -8.086 10.727 -3.883 1 98.69 14 VAL B N 1
ATOM 1407 C CA . VAL B 1 14 ? -6.918 11.297 -4.555 1 98.69 14 VAL B CA 1
ATOM 1408 C C . VAL B 1 14 ? -5.988 10.172 -5.012 1 98.69 14 VAL B C 1
ATOM 1410 O O . VAL B 1 14 ? -5.555 9.352 -4.207 1 98.69 14 VAL B O 1
ATOM 1413 N N . SER B 1 15 ? -5.684 10.086 -6.293 1 98.69 15 SER B N 1
ATOM 1414 C CA . SER B 1 15 ? -4.77 9.102 -6.863 1 98.69 15 SER B CA 1
ATOM 1415 C C . SER B 1 15 ? -3.676 9.766 -7.688 1 98.69 15 SER B C 1
ATOM 1417 O O . SER B 1 15 ? -3.961 10.586 -8.562 1 98.69 15 SER B O 1
ATOM 1419 N N . VAL B 1 16 ? -2.486 9.461 -7.359 1 98.75 16 VAL B N 1
ATOM 1420 C CA . VAL B 1 16 ? -1.336 9.992 -8.078 1 98.75 16 VAL B CA 1
ATOM 1421 C C . VAL B 1 16 ? -0.435 8.844 -8.531 1 98.75 16 VAL B C 1
ATOM 1423 O O . VAL B 1 16 ? -0.164 7.918 -7.766 1 98.75 16 VAL B O 1
ATOM 1426 N N . PHE B 1 17 ? -0.016 8.82 -9.766 1 98.25 17 PHE B N 1
ATOM 1427 C CA . PHE B 1 17 ? 1 7.914 -10.289 1 98.25 17 PHE B CA 1
ATOM 1428 C C . PHE B 1 17 ? 2.076 8.688 -11.039 1 98.25 17 PHE B C 1
ATOM 1430 O O . PHE B 1 17 ? 1.769 9.492 -11.922 1 98.25 17 PHE B O 1
ATOM 1437 N N . CYS B 1 18 ? 3.324 8.461 -10.688 1 98.12 18 CYS B N 1
ATOM 1438 C CA . CYS B 1 18 ? 4.43 9.195 -11.297 1 98.12 18 CYS B CA 1
ATOM 1439 C C . CYS B 1 18 ? 5.754 8.484 -11.055 1 98.12 18 CYS B C 1
ATOM 1441 O O . CYS B 1 18 ? 5.781 7.379 -10.508 1 98.12 18 CYS B O 1
ATOM 1443 N N . SER B 1 19 ? 6.824 9.062 -11.633 1 97.19 19 SER B N 1
ATOM 1444 C CA . SER B 1 19 ? 8.156 8.586 -11.281 1 97.19 19 SER B CA 1
ATOM 1445 C C . SER B 1 19 ? 8.477 8.867 -9.82 1 97.19 19 SER B C 1
ATOM 1447 O O . SER B 1 19 ? 8.164 9.945 -9.305 1 97.19 19 SER B O 1
ATOM 1449 N N . ASP B 1 20 ? 9.062 7.895 -9.195 1 97.31 20 ASP B N 1
ATOM 1450 C CA . ASP B 1 20 ? 9.383 8.07 -7.781 1 97.31 20 ASP B CA 1
ATOM 1451 C C . ASP B 1 20 ? 10.578 9 -7.605 1 97.31 20 ASP B C 1
ATOM 1453 O O . ASP B 1 20 ? 11.508 8.984 -8.414 1 97.31 20 ASP B O 1
ATOM 1457 N N . ARG B 1 21 ? 10.516 9.734 -6.516 1 96.38 21 ARG B N 1
ATOM 1458 C CA . ARG B 1 21 ? 11.648 10.539 -6.055 1 96.38 21 ARG B CA 1
ATOM 1459 C C . ARG B 1 21 ? 11.555 10.805 -4.559 1 96.38 21 ARG B C 1
ATOM 1461 O O . ARG B 1 21 ? 10.461 10.836 -3.994 1 96.38 21 ARG B O 1
ATOM 1468 N N . THR B 1 22 ? 12.719 11 -3.973 1 96.56 22 THR B N 1
ATOM 1469 C CA . THR B 1 22 ? 12.766 11.352 -2.557 1 96.56 22 THR B CA 1
ATOM 1470 C C . THR B 1 22 ? 12.016 12.648 -2.293 1 96.56 22 THR B C 1
ATOM 1472 O O . THR B 1 22 ? 12.188 13.633 -3.018 1 96.56 22 THR B O 1
ATOM 1475 N N . GLY B 1 23 ? 11.086 12.609 -1.29 1 97.38 23 GLY B N 1
ATOM 1476 C CA . GLY B 1 23 ? 10.336 13.805 -0.934 1 97.38 23 GLY B CA 1
ATOM 1477 C C . GLY B 1 23 ? 8.953 13.844 -1.555 1 97.38 23 GLY B C 1
ATOM 1478 O O . GLY B 1 23 ? 8.18 14.773 -1.314 1 97.38 23 GLY B O 1
ATOM 1479 N N . LEU B 1 24 ? 8.578 12.859 -2.33 1 98.31 24 LEU B N 1
ATOM 1480 C CA . LEU B 1 24 ? 7.324 12.836 -3.072 1 98.31 24 LEU B CA 1
ATOM 1481 C C . LEU B 1 24 ? 6.133 12.844 -2.123 1 98.31 24 LEU B C 1
ATOM 1483 O O . LEU B 1 24 ? 5.211 13.648 -2.277 1 98.31 24 LEU B O 1
ATOM 1487 N N . VAL B 1 25 ? 6.148 11.953 -1.134 1 98.69 25 VAL B N 1
ATOM 1488 C CA . VAL B 1 25 ? 5.039 11.852 -0.192 1 98.69 25 VAL B CA 1
ATOM 1489 C C . VAL B 1 25 ? 4.891 13.164 0.571 1 98.69 25 VAL B C 1
ATOM 1491 O O . VAL B 1 25 ? 3.777 13.664 0.759 1 98.69 25 VAL B O 1
ATOM 1494 N N . ALA B 1 26 ? 6.012 13.758 0.97 1 98.62 26 ALA B N 1
ATOM 1495 C CA . ALA B 1 26 ? 5.988 15.039 1.664 1 98.62 26 ALA B CA 1
ATOM 1496 C C . ALA B 1 26 ? 5.348 16.125 0.797 1 98.62 26 ALA B C 1
ATOM 1498 O O . ALA B 1 26 ? 4.527 16.906 1.28 1 98.62 26 ALA B O 1
ATOM 1499 N N . ALA B 1 27 ? 5.711 16.141 -0.45 1 98.56 27 ALA B N 1
ATOM 1500 C CA . ALA B 1 27 ? 5.172 17.141 -1.366 1 98.56 27 ALA B CA 1
ATOM 1501 C C . ALA B 1 27 ? 3.66 17 -1.514 1 98.56 27 ALA B C 1
ATOM 1503 O O . ALA B 1 27 ? 2.922 17.984 -1.418 1 98.56 27 ALA B O 1
ATOM 1504 N N . ILE B 1 28 ? 3.168 15.773 -1.74 1 98.81 28 ILE B N 1
ATOM 1505 C CA . ILE B 1 28 ? 1.749 15.516 -1.962 1 98.81 28 ILE B CA 1
ATOM 1506 C C . ILE B 1 28 ? 0.962 15.836 -0.692 1 98.81 28 ILE B C 1
ATOM 1508 O O . ILE B 1 28 ? 0.012 16.625 -0.724 1 98.81 28 ILE B O 1
ATOM 1512 N N . THR B 1 29 ? 1.424 15.281 0.419 1 98.69 29 THR B N 1
ATOM 1513 C CA . THR B 1 29 ? 0.649 15.414 1.648 1 98.69 29 THR B CA 1
ATOM 1514 C C . THR B 1 29 ? 0.767 16.828 2.217 1 98.69 29 THR B C 1
ATO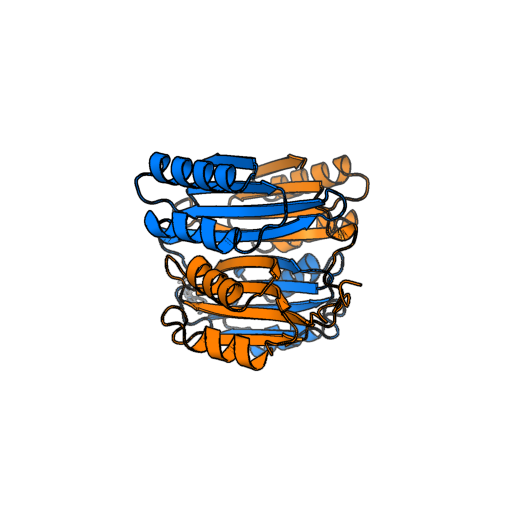M 1516 O O . THR B 1 29 ? -0.173 17.328 2.832 1 98.69 29 THR B O 1
ATOM 1519 N N . GLY B 1 30 ? 1.939 17.422 1.988 1 98.44 30 GLY B N 1
ATOM 1520 C CA . GLY B 1 30 ? 2.055 18.812 2.355 1 98.44 30 GLY B CA 1
ATOM 1521 C C . GLY B 1 30 ? 1.047 19.703 1.648 1 98.44 30 GLY B C 1
ATOM 1522 O O . GLY B 1 30 ? 0.41 20.562 2.275 1 98.44 30 GLY B O 1
ATOM 1523 N N . ARG B 1 31 ? 0.896 19.484 0.355 1 98.62 31 ARG B N 1
ATOM 1524 C CA . ARG B 1 31 ? -0.052 20.297 -0.409 1 98.62 31 ARG B CA 1
ATOM 1525 C C . ARG B 1 31 ? -1.485 20.016 0.031 1 98.62 31 ARG B C 1
ATOM 1527 O O . ARG B 1 31 ? -2.287 20.938 0.17 1 98.62 31 ARG B O 1
ATOM 1534 N N . LEU B 1 32 ? -1.83 18.766 0.221 1 98.31 32 LEU B N 1
ATOM 1535 C CA . LEU B 1 32 ? -3.164 18.406 0.693 1 98.31 32 LEU B CA 1
ATOM 1536 C C . LEU B 1 32 ? -3.459 19.062 2.037 1 98.31 32 LEU B C 1
ATOM 1538 O O . LEU B 1 32 ? -4.562 19.562 2.26 1 98.31 32 LEU B O 1
ATOM 1542 N N . PHE B 1 33 ? -2.459 19.094 2.902 1 97.81 33 PHE B N 1
ATOM 1543 C CA . PHE B 1 33 ? -2.6 19.766 4.195 1 97.81 33 PHE B CA 1
ATOM 1544 C C . PHE B 1 33 ? -2.873 21.25 4.016 1 97.81 33 PHE B C 1
ATOM 1546 O O . PHE B 1 33 ? -3.756 21.812 4.672 1 97.81 33 PHE B O 1
ATOM 1553 N N . ASP B 1 34 ? -2.121 21.891 3.146 1 97.38 34 ASP B N 1
ATOM 1554 C CA . ASP B 1 34 ? -2.281 23.312 2.883 1 97.38 34 ASP B CA 1
ATOM 1555 C C . ASP B 1 34 ? -3.701 23.625 2.416 1 97.38 34 ASP B C 1
ATOM 1557 O O . ASP B 1 34 ? -4.227 24.703 2.693 1 97.38 34 ASP B O 1
ATOM 1561 N N . LEU B 1 35 ? -4.285 22.688 1.743 1 97 35 LEU B N 1
ATOM 1562 C CA . LEU B 1 35 ? -5.621 22.875 1.187 1 97 35 LEU B CA 1
ATOM 1563 C C . LEU B 1 35 ? -6.691 22.531 2.213 1 97 35 LEU B C 1
ATOM 1565 O O . LEU B 1 35 ? -7.887 22.656 1.939 1 97 35 LEU B O 1
ATOM 1569 N N . GLY B 1 36 ? -6.277 22.062 3.355 1 95.94 36 GLY B N 1
ATOM 1570 C CA . GLY B 1 36 ? -7.191 21.766 4.445 1 95.94 36 GLY B CA 1
ATOM 1571 C C . GLY B 1 36 ? -7.766 20.359 4.383 1 95.94 36 GLY B C 1
ATOM 1572 O O . GLY B 1 36 ? -8.758 20.062 5.043 1 95.94 36 GLY B O 1
ATOM 1573 N N . ALA B 1 37 ? -7.121 19.547 3.59 1 96.56 37 ALA B N 1
ATOM 1574 C CA . ALA B 1 37 ? -7.613 18.188 3.463 1 96.56 37 ALA B CA 1
ATOM 1575 C C . ALA B 1 37 ? -7.293 17.375 4.711 1 96.56 37 ALA B C 1
ATOM 1577 O O . ALA B 1 37 ? -6.227 17.531 5.309 1 96.56 37 ALA B O 1
ATOM 1578 N N . ASP B 1 38 ? -8.211 16.562 5.117 1 95.75 38 ASP B N 1
ATOM 1579 C CA . ASP B 1 38 ? -8.008 15.586 6.184 1 95.75 38 ASP B CA 1
ATOM 1580 C C . ASP B 1 38 ? -7.812 14.18 5.613 1 95.75 38 ASP B C 1
ATOM 1582 O O . ASP B 1 38 ? -8.758 13.562 5.129 1 95.75 38 ASP B O 1
ATOM 1586 N N . LEU B 1 39 ? -6.613 13.656 5.789 1 96.94 39 LEU B N 1
ATOM 1587 C CA . LEU B 1 39 ? -6.27 12.383 5.18 1 96.94 39 LEU B CA 1
ATOM 1588 C C . LEU B 1 39 ? -6.887 11.219 5.953 1 96.94 39 LEU B C 1
ATOM 1590 O O . LEU B 1 39 ? -6.695 11.109 7.168 1 96.94 39 LEU B O 1
ATOM 1594 N N . GLY B 1 40 ? -7.711 10.406 5.324 1 96.38 40 GLY B N 1
ATOM 1595 C CA . GLY B 1 40 ? -8.156 9.141 5.867 1 96.38 40 GLY B CA 1
ATOM 1596 C C . GLY B 1 40 ? -7.246 7.98 5.508 1 96.38 40 GLY B C 1
ATOM 1597 O O . GLY B 1 40 ? -6.031 8.055 5.711 1 96.38 40 GLY B O 1
ATOM 1598 N N . ASP B 1 41 ? -7.867 6.879 5.008 1 97.25 41 ASP B N 1
ATOM 1599 C CA . ASP B 1 41 ? -7.039 5.77 4.543 1 97.25 41 ASP B CA 1
ATOM 1600 C C . ASP B 1 41 ? -6.133 6.203 3.391 1 97.25 41 ASP B C 1
ATOM 1602 O O . ASP B 1 41 ? -6.602 6.797 2.416 1 97.25 41 ASP B O 1
ATOM 1606 N N . THR B 1 42 ? -4.875 5.969 3.533 1 98.12 42 THR B N 1
ATOM 1607 C CA . THR B 1 42 ? -3.875 6.41 2.564 1 98.12 42 THR B CA 1
ATOM 1608 C C . THR B 1 42 ? -2.863 5.301 2.289 1 98.12 42 THR B C 1
ATOM 1610 O O . THR B 1 42 ? -2.535 4.52 3.182 1 98.12 42 THR B O 1
ATOM 1613 N N . SER B 1 43 ? -2.428 5.172 1.083 1 98.56 43 SER B N 1
ATOM 1614 C CA . SER B 1 43 ? -1.436 4.191 0.651 1 98.56 43 SER B CA 1
ATOM 1615 C C . SER B 1 43 ? -0.404 4.824 -0.278 1 98.56 43 SER B C 1
ATOM 1617 O O . SER B 1 43 ? -0.747 5.652 -1.123 1 98.56 43 SER B O 1
ATOM 1619 N N . PHE B 1 44 ? 0.79 4.516 -0.073 1 98.75 44 PHE B N 1
ATOM 1620 C CA . PHE B 1 44 ? 1.875 4.848 -0.987 1 98.75 44 PHE B CA 1
ATOM 1621 C C . PHE B 1 44 ? 2.746 3.629 -1.263 1 98.75 44 PHE B C 1
ATOM 1623 O O . PHE B 1 44 ? 3.045 2.854 -0.351 1 98.75 44 PHE B O 1
ATOM 1630 N N . ALA B 1 45 ? 3.111 3.418 -2.453 1 98.69 45 ALA B N 1
ATOM 1631 C CA . ALA B 1 45 ? 3.994 2.314 -2.822 1 98.69 45 ALA B CA 1
ATOM 1632 C C . ALA B 1 45 ? 4.934 2.721 -3.957 1 98.69 45 ALA B C 1
ATOM 1634 O O . ALA B 1 45 ? 4.484 3.201 -5 1 98.69 45 ALA B O 1
ATOM 1635 N N . MET B 1 46 ? 6.168 2.576 -3.713 1 98.25 46 MET B N 1
ATOM 1636 C CA . MET B 1 46 ? 7.113 2.562 -4.824 1 98.25 46 MET B CA 1
ATOM 1637 C C . MET B 1 46 ? 6.965 1.29 -5.652 1 98.25 46 MET B C 1
ATOM 1639 O O . MET B 1 46 ? 6.891 0.191 -5.098 1 98.25 46 MET B O 1
ATOM 1643 N N . LEU B 1 47 ? 6.828 1.349 -6.895 1 97.38 47 LEU B N 1
ATOM 1644 C CA . LEU B 1 47 ? 6.719 0.256 -7.855 1 97.38 47 LEU B CA 1
ATOM 1645 C C . LEU B 1 47 ? 7.797 0.368 -8.93 1 97.38 47 LEU B C 1
ATOM 1647 O O . LEU B 1 47 ? 7.629 1.102 -9.906 1 97.38 47 LEU B O 1
ATOM 1651 N N . GLY B 1 48 ? 8.852 -0.484 -8.836 1 96.56 48 GLY B N 1
ATOM 1652 C CA . GLY B 1 48 ? 10.023 -0.175 -9.641 1 96.56 48 GLY B CA 1
ATOM 1653 C C . GLY B 1 48 ? 10.555 1.229 -9.414 1 96.56 48 GLY B C 1
ATOM 1654 O O . GLY B 1 48 ? 10.828 1.615 -8.281 1 96.56 48 GLY B O 1
ATOM 1655 N N . SER B 1 49 ? 10.656 1.995 -10.516 1 96.94 49 SER B N 1
ATOM 1656 C CA . SER B 1 49 ? 11.078 3.385 -10.383 1 96.94 49 SER B CA 1
ATOM 1657 C C . SER B 1 49 ? 9.883 4.328 -10.367 1 96.94 49 SER B C 1
ATOM 1659 O O . SER B 1 49 ? 10.047 5.551 -10.32 1 96.94 49 SER B O 1
ATOM 1661 N N . GLY B 1 50 ? 8.68 3.748 -10.383 1 97.56 50 GLY B N 1
ATOM 1662 C CA . GLY B 1 50 ? 7.465 4.531 -10.273 1 97.56 50 GLY B CA 1
ATOM 1663 C C . GLY B 1 50 ? 6.938 4.613 -8.852 1 97.56 50 GLY B C 1
ATOM 1664 O O . GLY B 1 50 ? 7.504 4.008 -7.938 1 97.56 50 GLY B O 1
ATOM 1665 N N . ALA B 1 51 ? 5.926 5.418 -8.695 1 98.19 51 ALA B N 1
ATOM 1666 C CA . ALA B 1 51 ? 5.297 5.605 -7.395 1 98.19 51 ALA B CA 1
ATOM 1667 C C . ALA B 1 51 ? 3.785 5.781 -7.535 1 98.19 51 ALA B C 1
ATOM 1669 O O . ALA B 1 51 ? 3.312 6.398 -8.492 1 98.19 51 ALA B O 1
ATOM 1670 N N . GLU B 1 52 ? 3.086 5.223 -6.598 1 98.56 52 GLU B N 1
ATOM 1671 C CA . GLU B 1 52 ? 1.636 5.367 -6.508 1 98.56 52 GLU B CA 1
ATOM 1672 C C . GLU B 1 52 ? 1.216 5.863 -5.129 1 98.56 52 GLU B C 1
ATOM 1674 O O . GLU B 1 52 ? 1.585 5.273 -4.109 1 98.56 52 GLU B O 1
ATOM 1679 N N . PHE B 1 53 ? 0.509 6.965 -5.094 1 98.81 53 PHE B N 1
ATOM 1680 C CA . PHE B 1 53 ? -0.095 7.52 -3.887 1 98.81 53 PHE B CA 1
ATOM 1681 C C . PHE B 1 53 ? -1.614 7.551 -4.008 1 98.81 53 PHE B C 1
ATOM 1683 O O . PHE B 1 53 ? -2.154 8.039 -5 1 98.81 53 PHE B O 1
ATOM 1690 N N . THR B 1 54 ? -2.34 6.992 -3.031 1 98.75 54 THR B N 1
ATOM 1691 C CA . THR B 1 54 ? -3.799 7.039 -3.006 1 98.75 54 THR B CA 1
ATOM 1692 C C . THR B 1 54 ? -4.305 7.391 -1.609 1 98.75 54 THR B C 1
ATOM 1694 O O . THR B 1 54 ? -3.826 6.84 -0.614 1 98.75 54 THR B O 1
ATOM 1697 N N . SER B 1 55 ? -5.277 8.273 -1.554 1 98.44 55 SER B N 1
ATOM 1698 C CA . SER B 1 55 ? -5.844 8.672 -0.27 1 98.44 55 SER B CA 1
ATOM 1699 C C . SER B 1 55 ? -7.34 8.953 -0.388 1 98.44 55 SER B C 1
ATOM 1701 O O . SER B 1 55 ? -7.777 9.625 -1.328 1 98.44 55 SER B O 1
ATOM 1703 N N . VAL B 1 56 ? -8.086 8.32 0.49 1 97.88 56 VAL B N 1
ATOM 1704 C CA . VAL B 1 56 ? -9.445 8.781 0.747 1 97.88 56 VAL B CA 1
ATOM 1705 C C . VAL B 1 56 ? -9.422 9.914 1.771 1 97.88 56 VAL B C 1
ATOM 1707 O O . VAL B 1 56 ? -9.039 9.703 2.924 1 97.88 56 VAL B O 1
ATOM 1710 N N . CYS B 1 57 ? -9.781 11.109 1.343 1 96 57 CYS B N 1
ATOM 1711 C CA . CYS B 1 57 ? -9.656 12.211 2.293 1 96 57 CYS B CA 1
ATOM 1712 C C . CYS B 1 57 ? -10.859 13.133 2.223 1 96 57 CYS B C 1
ATOM 1714 O O . CYS B 1 57 ? -11.656 13.055 1.285 1 96 57 CYS B O 1
ATOM 1716 N N . GLU B 1 58 ? -11.008 13.867 3.213 1 96.19 58 GLU B N 1
ATOM 1717 C CA . GLU B 1 58 ? -12.094 14.844 3.322 1 96.19 58 GLU B CA 1
ATOM 1718 C C . GLU B 1 58 ? -11.602 16.25 2.996 1 96.19 58 GLU B C 1
ATOM 1720 O O . GLU B 1 58 ? -10.57 16.688 3.504 1 96.19 58 GLU B O 1
ATOM 1725 N N . LEU B 1 59 ? -12.383 16.859 2.184 1 96.94 59 LEU B N 1
ATOM 1726 C CA . LEU B 1 59 ? -12.078 18.25 1.822 1 96.94 59 LEU B CA 1
ATOM 1727 C C . LEU B 1 59 ? -13.055 19.203 2.492 1 96.94 59 LEU B C 1
ATOM 1729 O O . LEU B 1 59 ? -14.242 18.906 2.617 1 96.94 59 LEU B O 1
ATOM 1733 N N . PRO B 1 60 ? -12.484 20.406 2.865 1 95.62 60 PRO B N 1
ATOM 1734 C CA . PRO B 1 60 ? -13.422 21.453 3.295 1 95.62 60 PRO B CA 1
ATOM 1735 C C . PRO B 1 60 ? -14.383 21.875 2.189 1 95.62 60 PRO B C 1
ATOM 1737 O O . PRO B 1 60 ? -14.078 21.719 1.004 1 95.62 60 PRO B O 1
ATOM 1740 N N . ALA B 1 61 ? -15.508 22.375 2.539 1 93.62 61 ALA B N 1
ATOM 1741 C CA . ALA B 1 61 ? -16.547 22.781 1.591 1 93.62 61 ALA B CA 1
ATOM 1742 C C . ALA B 1 61 ? -16.016 23.797 0.593 1 93.62 61 ALA B C 1
ATOM 1744 O O . ALA B 1 61 ? -16.5 23.891 -0.533 1 93.62 61 ALA B O 1
ATOM 1745 N N . SER B 1 62 ? -15.031 24.5 0.922 1 94.75 62 SER B N 1
ATOM 1746 C CA . SER B 1 62 ? -14.531 25.609 0.121 1 94.75 62 SER B CA 1
ATOM 1747 C C . SER B 1 62 ? -13.555 25.125 -0.944 1 94.75 62 SER B C 1
ATOM 1749 O O . SER B 1 62 ? -13.133 25.891 -1.808 1 94.75 62 SER B O 1
ATOM 1751 N N . VAL B 1 63 ? -13.195 23.891 -0.895 1 96.75 63 VAL B N 1
ATOM 1752 C CA . VAL B 1 63 ? -12.195 23.375 -1.822 1 96.75 63 VAL B CA 1
ATOM 1753 C C . VAL B 1 63 ? -12.82 22.266 -2.686 1 96.75 63 VAL B C 1
ATOM 1755 O O . VAL B 1 63 ? -13.375 21.297 -2.164 1 96.75 63 VAL B O 1
ATOM 1758 N N . SER B 1 64 ? -12.766 22.406 -3.986 1 96.56 64 SER B N 1
ATOM 1759 C CA . SER B 1 64 ? -13.328 21.406 -4.891 1 96.56 64 SER B CA 1
ATOM 1760 C C . SER B 1 64 ? -12.281 20.375 -5.289 1 96.56 64 SER B C 1
ATOM 1762 O O . SER B 1 64 ? -11.078 20.625 -5.176 1 96.56 64 SER B O 1
ATOM 1764 N N . ALA B 1 65 ? -12.781 19.25 -5.762 1 97.44 65 ALA B N 1
ATOM 1765 C CA . ALA B 1 65 ? -11.891 18.203 -6.281 1 97.44 65 ALA B CA 1
ATOM 1766 C C . ALA B 1 65 ? -11.023 18.75 -7.418 1 97.44 65 ALA B C 1
ATOM 1768 O O . ALA B 1 65 ? -9.836 18.422 -7.504 1 97.44 65 ALA B O 1
ATOM 1769 N N . GLY B 1 66 ? -11.641 19.484 -8.297 1 97.69 66 GLY B N 1
ATOM 1770 C CA . GLY B 1 66 ? -10.898 20.078 -9.398 1 97.69 66 GLY B CA 1
ATOM 1771 C C . GLY B 1 66 ? -9.766 20.969 -8.938 1 97.69 66 GLY B C 1
ATOM 1772 O O . GLY B 1 66 ? -8.688 20.969 -9.531 1 97.69 66 GLY B O 1
ATOM 1773 N N . GLU B 1 67 ? -9.992 21.734 -7.914 1 97.75 67 GLU B N 1
ATOM 1774 C CA . GLU B 1 67 ? -8.953 22.594 -7.359 1 97.75 67 GLU B CA 1
ATOM 1775 C C . GLU B 1 67 ? -7.805 21.781 -6.785 1 97.75 67 GLU B C 1
ATOM 1777 O O . GLU B 1 67 ? -6.637 22.141 -6.973 1 97.75 67 GLU B O 1
ATOM 1782 N N . VAL B 1 68 ? -8.141 20.734 -6.078 1 98.44 68 VAL B N 1
ATOM 1783 C CA . VAL B 1 68 ? -7.113 19.875 -5.52 1 98.44 68 VAL B CA 1
ATOM 1784 C C . VAL B 1 68 ? -6.266 19.281 -6.645 1 98.44 68 VAL B C 1
ATOM 1786 O O . VAL B 1 68 ? -5.035 19.281 -6.57 1 98.44 68 VAL B O 1
ATOM 1789 N N . GLN B 1 69 ? -6.945 18.812 -7.676 1 98.56 69 GLN B N 1
ATOM 1790 C CA . GLN B 1 69 ? -6.246 18.219 -8.812 1 98.56 69 GLN B CA 1
ATOM 1791 C C . GLN B 1 69 ? -5.328 19.234 -9.484 1 98.56 69 GLN B C 1
ATOM 1793 O O . GLN B 1 69 ? -4.176 18.922 -9.797 1 98.56 69 GLN B O 1
ATOM 1798 N N . ASP B 1 70 ? -5.809 20.438 -9.664 1 98.19 70 ASP B N 1
ATOM 1799 C CA . ASP B 1 70 ? -5.02 21.484 -10.289 1 98.19 70 ASP B CA 1
ATOM 1800 C C . ASP B 1 70 ? -3.807 21.844 -9.43 1 98.19 70 ASP B C 1
ATOM 1802 O O . ASP B 1 70 ? -2.705 22.031 -9.953 1 98.19 70 ASP B O 1
ATOM 1806 N N . ASP B 1 71 ? -4.039 21.953 -8.203 1 98.31 71 ASP B N 1
ATOM 1807 C CA . ASP B 1 71 ? -2.967 22.344 -7.297 1 98.31 71 ASP B CA 1
ATOM 1808 C C . ASP B 1 71 ? -1.867 21.281 -7.254 1 98.31 71 ASP B C 1
ATOM 1810 O O . ASP B 1 71 ? -0.68 21.609 -7.305 1 98.31 71 ASP B O 1
ATOM 1814 N N . LEU B 1 72 ? -2.271 20.031 -7.137 1 98.62 72 LEU B N 1
ATOM 1815 C CA . LEU B 1 72 ? -1.292 18.953 -7.184 1 98.62 72 LEU B CA 1
ATOM 1816 C C . LEU B 1 72 ? -0.537 18.953 -8.508 1 98.62 72 LEU B C 1
ATOM 1818 O O . LEU B 1 72 ? 0.675 18.734 -8.539 1 98.62 72 LEU B O 1
ATOM 1822 N N . GLY B 1 73 ? -1.27 19.203 -9.539 1 98.31 73 GLY B N 1
ATOM 1823 C CA . GLY B 1 73 ? -0.666 19.234 -10.859 1 98.31 73 GLY B CA 1
ATOM 1824 C C . GLY B 1 73 ? 0.396 20.297 -11.008 1 98.31 73 GLY B C 1
ATOM 1825 O O . GLY B 1 73 ? 1.244 20.234 -11.898 1 98.31 73 GLY B O 1
ATOM 1826 N N . ARG B 1 74 ? 0.413 21.297 -10.156 1 98.12 74 ARG B N 1
ATOM 1827 C CA . ARG B 1 74 ? 1.346 22.422 -10.234 1 98.12 74 ARG B CA 1
ATOM 1828 C C . ARG B 1 74 ? 2.619 22.125 -9.453 1 98.12 74 ARG B C 1
ATOM 1830 O O . ARG B 1 74 ? 3.6 22.859 -9.555 1 98.12 74 ARG B O 1
ATOM 1837 N N . LEU B 1 75 ? 2.58 21.109 -8.695 1 98.12 75 LEU B N 1
ATOM 1838 C CA . LEU B 1 75 ? 3.768 20.766 -7.918 1 98.12 75 LEU B CA 1
ATOM 1839 C C . LEU B 1 75 ? 4.895 20.297 -8.828 1 98.12 75 LEU B C 1
ATOM 1841 O O . LEU B 1 75 ? 4.703 19.391 -9.641 1 98.12 75 LEU B O 1
ATOM 1845 N N . PRO B 1 76 ? 6.043 20.875 -8.688 1 97.38 76 PRO B N 1
ATOM 1846 C CA . PRO B 1 76 ? 7.176 20.422 -9.5 1 97.38 76 PRO B CA 1
ATOM 1847 C C . PRO B 1 76 ? 7.477 18.938 -9.312 1 97.38 76 PRO B C 1
ATOM 1849 O O . PRO B 1 76 ? 7.812 18.25 -10.281 1 97.38 76 PRO B O 1
ATOM 1852 N N . ALA B 1 77 ? 7.316 18.438 -8.148 1 96.62 77 ALA B N 1
ATOM 1853 C CA . ALA B 1 77 ? 7.586 17.047 -7.832 1 96.62 77 ALA B CA 1
ATOM 1854 C C . ALA B 1 77 ? 6.664 16.109 -8.617 1 96.62 77 ALA B C 1
ATOM 1856 O O . ALA B 1 77 ? 6.941 14.922 -8.742 1 96.62 77 ALA B O 1
ATOM 1857 N N . LEU B 1 78 ? 5.574 16.641 -9.156 1 98.12 78 LEU B N 1
ATOM 1858 C CA . LEU B 1 78 ? 4.586 15.812 -9.844 1 98.12 78 LEU B CA 1
ATOM 1859 C C . LEU B 1 78 ? 4.566 16.109 -11.336 1 98.12 78 LEU B C 1
ATOM 1861 O O . LEU B 1 78 ? 3.574 15.844 -12.016 1 98.12 78 LEU B O 1
ATOM 1865 N N . ALA B 1 79 ? 5.672 16.656 -11.789 1 96.19 79 ALA B N 1
ATOM 1866 C CA . ALA B 1 79 ? 5.762 16.891 -13.227 1 96.19 79 ALA B CA 1
ATOM 1867 C C . ALA B 1 79 ? 5.609 15.586 -14 1 96.19 79 ALA B C 1
ATOM 1869 O O . ALA B 1 79 ? 6.309 14.609 -13.727 1 96.19 79 ALA B O 1
ATOM 1870 N N . GLY B 1 80 ? 4.625 15.508 -14.93 1 95 80 GLY B N 1
ATOM 1871 C CA . GLY B 1 80 ? 4.41 14.328 -15.742 1 95 80 GLY B CA 1
ATOM 1872 C C . GLY B 1 80 ? 3.549 13.281 -15.062 1 95 80 GLY B C 1
ATOM 1873 O O . GLY B 1 80 ? 3.328 12.195 -15.609 1 95 80 GLY B O 1
ATOM 1874 N N . ALA B 1 81 ? 3.088 13.625 -13.883 1 97.94 81 ALA B N 1
ATOM 1875 C CA . ALA B 1 81 ? 2.301 12.672 -13.102 1 97.94 81 ALA B CA 1
ATOM 1876 C C . ALA B 1 81 ? 0.892 12.523 -13.672 1 97.94 81 ALA B C 1
ATOM 1878 O O . ALA B 1 81 ? 0.377 13.453 -14.312 1 97.94 81 ALA B O 1
ATOM 1879 N N . ARG B 1 82 ? 0.362 11.352 -13.578 1 97.56 82 ARG B N 1
ATOM 1880 C CA . ARG B 1 82 ? -1.08 11.164 -13.703 1 97.56 82 ARG B CA 1
ATOM 1881 C C . ARG B 1 82 ? -1.781 11.398 -12.367 1 97.56 82 ARG B C 1
ATOM 1883 O O . ARG B 1 82 ? -1.498 10.719 -11.383 1 97.56 82 ARG B O 1
ATOM 1890 N N . ILE B 1 83 ? -2.703 12.398 -12.328 1 98.62 83 ILE B N 1
ATOM 1891 C CA . ILE B 1 83 ? -3.389 12.789 -11.102 1 98.62 83 ILE B CA 1
ATOM 1892 C C . ILE B 1 83 ? -4.898 12.719 -11.312 1 98.62 83 ILE B C 1
ATOM 1894 O O . ILE B 1 83 ? -5.418 13.211 -12.312 1 98.62 83 ILE B O 1
ATOM 1898 N N . SER B 1 84 ? -5.578 12.094 -10.398 1 98.31 84 SER B N 1
ATOM 1899 C CA . SER B 1 84 ? -7.039 12.055 -10.406 1 98.31 84 SER B CA 1
ATOM 1900 C C . SER B 1 84 ? -7.605 12.352 -9.023 1 98.31 84 SER B C 1
ATOM 1902 O O . SER B 1 84 ? -7.121 11.82 -8.023 1 98.31 84 SER B O 1
ATOM 1904 N N . VAL B 1 85 ? -8.516 13.273 -8.961 1 98.5 85 VAL B N 1
ATOM 1905 C C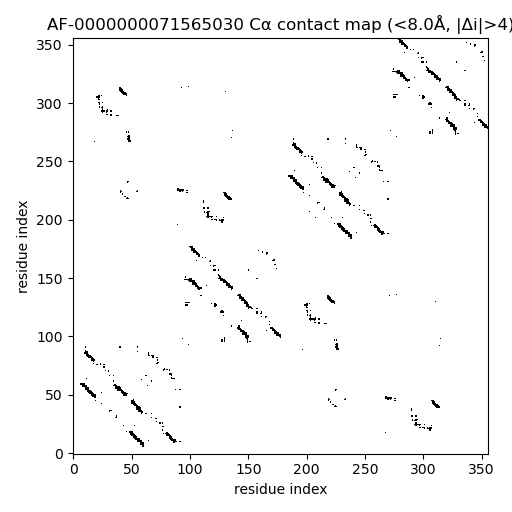A . VAL B 1 85 ? -9.289 13.562 -7.762 1 98.5 85 VAL B CA 1
ATOM 1906 C C . VAL B 1 85 ? -10.781 13.453 -8.07 1 98.5 85 VAL B C 1
ATOM 1908 O O . VAL B 1 85 ? -11.312 14.211 -8.891 1 98.5 85 VAL B O 1
ATOM 1911 N N . ARG B 1 86 ? -11.43 12.547 -7.434 1 97.5 86 ARG B N 1
ATOM 1912 C CA . ARG B 1 86 ? -12.836 12.312 -7.719 1 97.5 86 ARG B CA 1
ATOM 1913 C C . ARG B 1 86 ? -13.617 12.047 -6.438 1 97.5 86 ARG B C 1
ATOM 1915 O O . ARG B 1 86 ? -13.039 11.711 -5.406 1 97.5 86 ARG B O 1
ATOM 1922 N N . ALA B 1 87 ? -14.953 12.195 -6.578 1 97.06 87 ALA B N 1
ATOM 1923 C CA . ALA B 1 87 ? -15.805 11.859 -5.438 1 97.06 87 ALA B CA 1
ATOM 1924 C C . ALA B 1 87 ? -15.617 10.406 -5.023 1 97.06 87 ALA B C 1
ATOM 1926 O O . ALA B 1 87 ? -15.492 9.523 -5.871 1 97.06 87 ALA B O 1
ATOM 1927 N N . PHE B 1 88 ? -15.461 10.188 -3.795 1 97.19 88 PHE B N 1
ATOM 1928 C CA . PHE B 1 88 ? -15.438 8.844 -3.24 1 97.19 88 PHE B CA 1
ATOM 1929 C C . PHE B 1 88 ? -16.828 8.414 -2.795 1 97.19 88 PHE B C 1
ATOM 1931 O O . PHE B 1 88 ? -17.266 8.758 -1.694 1 97.19 88 PHE B O 1
ATOM 1938 N N . GLU B 1 89 ? -17.453 7.535 -3.459 1 94.38 89 GLU B N 1
ATOM 1939 C CA . GLU B 1 89 ? -18.875 7.246 -3.273 1 94.38 89 GLU B CA 1
ATOM 1940 C C . GLU B 1 89 ? -19.078 6.098 -2.291 1 94.38 89 GLU B C 1
ATOM 1942 O O . GLU B 1 89 ? -20.188 5.871 -1.812 1 94.38 89 GLU B O 1
ATOM 1947 N N . MET B 1 90 ? -18.062 5.426 -2.006 1 95.31 90 MET B N 1
ATOM 1948 C CA . MET B 1 90 ? -18.141 4.332 -1.043 1 95.31 90 MET B CA 1
ATOM 1949 C C . MET B 1 90 ? -17.984 4.852 0.383 1 95.31 90 MET B C 1
ATOM 1951 O O . MET B 1 90 ? -17.828 6.055 0.597 1 95.31 90 MET B O 1
ATOM 1955 N N . ASP B 1 91 ? -18.141 3.932 1.352 1 94.5 91 ASP B N 1
ATOM 1956 C CA . ASP B 1 91 ? -17.969 4.32 2.75 1 94.5 91 ASP B CA 1
ATOM 1957 C C . ASP B 1 91 ? -16.5 4.578 3.08 1 94.5 91 ASP B C 1
ATOM 1959 O O . ASP B 1 91 ? -15.648 3.719 2.854 1 94.5 91 ASP B O 1
ATOM 1963 N N . ALA B 1 92 ? -16.203 5.758 3.633 1 92.94 92 ALA B N 1
ATOM 1964 C CA . ALA B 1 92 ? -14.828 6.113 3.975 1 92.94 92 ALA B CA 1
ATOM 1965 C C . ALA B 1 92 ? -14.383 5.398 5.246 1 92.94 92 ALA B C 1
ATOM 1967 O O . ALA B 1 92 ? -13.18 5.309 5.523 1 92.94 92 ALA B O 1
ATOM 1968 N N . ALA B 1 93 ? -15.281 5.016 6.02 1 90.25 93 ALA B N 1
ATOM 1969 C CA . ALA B 1 93 ? -14.992 4.227 7.215 1 90.25 93 ALA B CA 1
ATOM 1970 C C . ALA B 1 93 ? -15.039 2.732 6.906 1 90.25 93 ALA B C 1
ATOM 1972 O O . ALA B 1 93 ? -15.969 2.254 6.254 1 90.25 93 ALA B O 1
ATOM 1973 N N . HIS B 1 94 ? -13.938 2.084 7.332 1 88.44 94 HIS B N 1
ATOM 1974 C CA . HIS B 1 94 ? -13.992 0.644 7.105 1 88.44 94 HIS B CA 1
ATOM 1975 C C . HIS B 1 94 ? -14.703 -0.069 8.25 1 88.44 94 HIS B C 1
ATOM 1977 O O . HIS B 1 94 ? -14.711 0.416 9.383 1 88.44 94 HIS B O 1
ATOM 1983 N N . GLY B 1 95 ? -15.375 -1.162 7.918 1 88.88 95 GLY B N 1
ATOM 1984 C CA . GLY B 1 95 ? -15.984 -2.025 8.914 1 88.88 95 GLY B CA 1
ATOM 1985 C C . GLY B 1 95 ? -15 -2.99 9.555 1 88.88 95 GLY B C 1
ATOM 1986 O O . GLY B 1 95 ? -13.789 -2.814 9.438 1 88.88 95 GLY B O 1
ATOM 1987 N N . PRO B 1 96 ? -15.508 -3.92 10.25 1 89.5 96 PRO B N 1
ATOM 1988 C CA . PRO B 1 96 ? -14.656 -4.883 10.961 1 89.5 96 PRO B CA 1
ATOM 1989 C C . PRO B 1 96 ? -13.688 -5.605 10.039 1 89.5 96 PRO B C 1
ATOM 1991 O O . PRO B 1 96 ? -12.586 -5.984 10.461 1 89.5 96 PRO B O 1
ATOM 1994 N N . ALA B 1 97 ? -14.07 -5.754 8.812 1 92.75 97 ALA B N 1
ATOM 1995 C CA . ALA B 1 97 ? -13.219 -6.449 7.848 1 92.75 97 ALA B CA 1
ATOM 1996 C C . ALA B 1 97 ? -11.977 -5.633 7.527 1 92.75 97 ALA B C 1
ATOM 1998 O O . ALA B 1 97 ? -11.023 -6.148 6.934 1 92.75 97 ALA B O 1
ATOM 1999 N N . GLY B 1 98 ? -11.992 -4.371 7.934 1 95.5 98 GLY B N 1
ATOM 2000 C CA . GLY B 1 98 ? -10.852 -3.504 7.699 1 95.5 98 GLY B CA 1
ATOM 2001 C C . GLY B 1 98 ? -9.945 -3.375 8.906 1 95.5 98 GLY B C 1
ATOM 2002 O O . GLY B 1 98 ? -8.953 -2.645 8.875 1 95.5 98 GLY B O 1
ATOM 2003 N N . THR B 1 99 ? -10.258 -4.094 10.008 1 94.06 99 THR B N 1
ATOM 2004 C CA . THR B 1 99 ? -9.461 -4.047 11.227 1 94.06 99 THR B CA 1
ATOM 2005 C C . THR B 1 99 ? -8.375 -5.113 11.203 1 94.06 99 THR B C 1
ATOM 2007 O O . THR B 1 99 ? -8.664 -6.305 11.367 1 94.06 99 THR B O 1
ATOM 2010 N N . ILE B 1 100 ? -7.16 -4.684 11.109 1 96.88 100 ILE B N 1
ATOM 2011 C CA . ILE B 1 100 ? -6.031 -5.598 11.008 1 96.88 100 ILE B CA 1
ATOM 2012 C C . ILE B 1 100 ? -5.832 -6.324 12.336 1 96.88 100 ILE B C 1
ATOM 2014 O O . ILE B 1 100 ? -5.691 -5.684 13.383 1 96.88 100 ILE B O 1
ATOM 2018 N N . THR B 1 101 ? -5.793 -7.633 12.258 1 97 101 THR B N 1
ATOM 2019 C CA . THR B 1 101 ? -5.602 -8.43 13.469 1 97 101 THR B CA 1
ATOM 2020 C C . THR B 1 101 ? -4.227 -9.086 13.469 1 97 101 THR B C 1
ATOM 2022 O O . THR B 1 101 ? -3.66 -9.352 14.531 1 97 101 THR B O 1
ATOM 2025 N N . HIS B 1 102 ? -3.668 -9.367 12.219 1 98.06 102 HIS B N 1
ATOM 2026 C CA . HIS B 1 102 ? -2.391 -10.062 12.102 1 98.06 102 HIS B CA 1
ATOM 2027 C C . HIS B 1 102 ? -1.585 -9.531 10.914 1 98.06 102 HIS B C 1
ATOM 2029 O O . HIS B 1 102 ? -2.156 -9.008 9.953 1 98.06 102 HIS B O 1
ATOM 2035 N N . ARG B 1 103 ? -0.345 -9.664 11.039 1 97.88 103 ARG B N 1
ATOM 2036 C CA . ARG B 1 103 ? 0.57 -9.43 9.93 1 97.88 103 ARG B CA 1
ATOM 2037 C C . ARG B 1 103 ? 1.374 -10.688 9.609 1 97.88 103 ARG B C 1
ATOM 2039 O O . ARG B 1 103 ? 1.848 -11.375 10.516 1 97.88 103 ARG B O 1
ATOM 2046 N N . VAL B 1 104 ? 1.441 -10.969 8.367 1 98.44 104 VAL B N 1
ATOM 2047 C CA . VAL B 1 104 ? 2.145 -12.148 7.883 1 98.44 104 VAL B CA 1
ATOM 2048 C C . VAL B 1 104 ? 3.197 -11.742 6.855 1 98.44 104 VAL B C 1
ATOM 2050 O O . VAL B 1 104 ? 2.893 -11.039 5.891 1 98.44 104 VAL B O 1
ATOM 2053 N N . VAL B 1 105 ? 4.383 -12.141 7.082 1 97.94 105 VAL B N 1
ATOM 2054 C CA . VAL B 1 105 ? 5.457 -11.891 6.129 1 97.94 105 VAL B CA 1
ATOM 2055 C C . VAL B 1 105 ? 5.969 -13.211 5.566 1 97.94 105 VAL B C 1
ATOM 2057 O O . VAL B 1 105 ? 6.27 -14.141 6.32 1 97.94 105 VAL B O 1
ATOM 2060 N N . VAL B 1 106 ? 6.012 -13.305 4.309 1 98 106 VAL B N 1
ATOM 2061 C CA . VAL B 1 106 ? 6.543 -14.484 3.627 1 98 106 VAL B CA 1
ATOM 2062 C C . VAL B 1 106 ? 7.699 -14.078 2.717 1 98 106 VAL B C 1
ATOM 2064 O O . VAL B 1 106 ? 7.641 -13.039 2.059 1 98 106 VAL B O 1
ATOM 2067 N N . SER B 1 107 ? 8.75 -14.883 2.715 1 97.31 107 SER B N 1
ATOM 2068 C CA . SER B 1 107 ? 9.914 -14.555 1.899 1 97.31 107 SER B CA 1
ATOM 2069 C C . SER B 1 107 ? 10.578 -15.812 1.348 1 97.31 107 SER B C 1
ATOM 2071 O O . SER B 1 107 ? 10.562 -16.859 1.995 1 97.31 107 SER B O 1
ATOM 2073 N N . GLY B 1 108 ? 11.148 -15.742 0.246 1 96.88 108 GLY B N 1
ATOM 2074 C CA . GLY B 1 108 ? 11.844 -16.812 -0.444 1 96.88 108 GLY B CA 1
ATOM 2075 C C . GLY B 1 108 ? 11.961 -16.578 -1.938 1 96.88 108 GLY B C 1
ATOM 2076 O O . GLY B 1 108 ? 11.93 -15.445 -2.402 1 96.88 108 GLY B O 1
ATOM 2077 N N . GLY B 1 109 ? 12.25 -17.641 -2.676 1 93.75 109 GLY B N 1
ATOM 2078 C CA . GLY B 1 109 ? 12.344 -17.5 -4.121 1 93.75 109 GLY B CA 1
ATOM 2079 C C . GLY B 1 109 ? 11.07 -16.953 -4.754 1 93.75 109 GLY B C 1
ATOM 2080 O O . GLY B 1 109 ? 10 -17.031 -4.148 1 93.75 109 GLY B O 1
ATOM 2081 N N . ASP B 1 110 ? 11.312 -16.297 -5.867 1 89.56 110 ASP B N 1
ATOM 2082 C CA . ASP B 1 110 ? 10.164 -15.836 -6.645 1 89.56 110 ASP B CA 1
ATOM 2083 C C . ASP B 1 110 ? 9.438 -17.016 -7.293 1 89.56 110 ASP B C 1
ATOM 2085 O O . ASP B 1 110 ? 9.953 -17.625 -8.242 1 89.56 110 ASP B O 1
ATOM 2089 N N . ARG B 1 111 ? 8.281 -17.344 -6.785 1 88.56 111 ARG B N 1
ATOM 2090 C CA . ARG B 1 111 ? 7.508 -18.484 -7.273 1 88.56 111 ARG B CA 1
ATOM 2091 C C . ARG B 1 111 ? 6.234 -18.016 -7.973 1 88.56 111 ARG B C 1
ATOM 2093 O O . ARG B 1 111 ? 5.484 -17.203 -7.43 1 88.56 111 ARG B O 1
ATOM 2100 N N . PRO B 1 112 ? 6.078 -18.578 -9.156 1 87.75 112 PRO B N 1
ATOM 2101 C CA . PRO B 1 112 ? 4.816 -18.219 -9.812 1 87.75 112 PRO B CA 1
ATOM 2102 C C . PRO B 1 112 ? 3.592 -18.594 -8.977 1 87.75 112 PRO B C 1
ATOM 2104 O O . PRO B 1 112 ? 3.516 -19.703 -8.445 1 87.75 112 PRO B O 1
ATOM 2107 N N . GLY B 1 113 ? 2.699 -17.656 -8.797 1 94.12 113 GLY B N 1
ATOM 2108 C CA . GLY B 1 113 ? 1.423 -17.953 -8.164 1 94.12 113 GLY B CA 1
ATOM 2109 C C . GLY B 1 113 ? 1.469 -17.844 -6.652 1 94.12 113 GLY B C 1
ATOM 2110 O O . GLY B 1 113 ? 0.475 -18.125 -5.977 1 94.12 113 GLY B O 1
ATOM 2111 N N . LEU B 1 114 ? 2.57 -17.5 -6.027 1 96.06 114 LEU B N 1
ATOM 2112 C CA . LEU B 1 114 ? 2.717 -17.484 -4.578 1 96.06 114 LEU B CA 1
ATOM 2113 C C . LEU B 1 114 ? 1.666 -16.594 -3.932 1 96.06 114 LEU B C 1
ATOM 2115 O O . LEU B 1 114 ? 0.989 -17 -2.986 1 96.06 114 LEU B O 1
ATOM 2119 N N . VAL B 1 115 ? 1.505 -15.344 -4.418 1 98.12 115 VAL B N 1
ATOM 2120 C CA . VAL B 1 115 ? 0.536 -14.422 -3.834 1 98.12 115 VAL B CA 1
ATOM 2121 C C . VAL B 1 115 ? -0.874 -14.984 -3.992 1 98.12 115 VAL B C 1
ATOM 2123 O O . VAL B 1 115 ? -1.673 -14.953 -3.053 1 98.12 115 VAL B O 1
ATOM 2126 N N . ALA B 1 116 ? -1.153 -15.547 -5.164 1 98.12 116 ALA B N 1
ATOM 2127 C CA . ALA B 1 116 ? -2.457 -16.156 -5.426 1 98.12 116 ALA B CA 1
ATOM 2128 C C . ALA B 1 116 ? -2.752 -17.266 -4.43 1 98.12 116 ALA B C 1
ATOM 2130 O O . ALA B 1 116 ? -3.828 -17.312 -3.832 1 98.12 116 ALA B O 1
ATOM 2131 N N . ARG B 1 117 ? -1.82 -18.109 -4.227 1 97.69 117 ARG B N 1
ATOM 2132 C CA . ARG B 1 117 ? -1.997 -19.266 -3.363 1 97.69 117 ARG B CA 1
ATOM 2133 C C . ARG B 1 117 ? -2.213 -18.844 -1.914 1 97.69 117 ARG B C 1
ATOM 2135 O O . ARG B 1 117 ? -3.143 -19.312 -1.256 1 97.69 117 ARG B O 1
ATOM 2142 N N . LEU B 1 118 ? -1.368 -17.953 -1.427 1 98.25 118 LEU B N 1
ATOM 2143 C CA . LEU B 1 118 ? -1.487 -17.5 -0.045 1 98.25 118 LEU B CA 1
ATOM 2144 C C . LEU B 1 118 ? -2.789 -16.734 0.166 1 98.25 118 LEU B C 1
ATOM 2146 O O . LEU B 1 118 ? -3.457 -16.906 1.188 1 98.25 118 LEU B O 1
ATOM 2150 N N . SER B 1 119 ? -3.145 -15.898 -0.807 1 98.62 119 SER B N 1
ATOM 2151 C CA . SER B 1 119 ? -4.391 -15.148 -0.703 1 98.62 119 SER B CA 1
ATOM 2152 C C . SER B 1 119 ? -5.598 -16.078 -0.69 1 98.62 119 SER B C 1
ATOM 2154 O O . SER B 1 119 ? -6.598 -15.797 -0.023 1 98.62 119 SER B O 1
ATOM 2156 N N . GLU B 1 120 ? -5.492 -17.141 -1.417 1 98.25 120 GLU B N 1
ATOM 2157 C CA . GLU B 1 120 ? -6.57 -18.125 -1.421 1 98.25 120 GLU B CA 1
ATOM 2158 C C . GLU B 1 120 ? -6.766 -18.734 -0.035 1 98.25 120 GLU B C 1
ATOM 2160 O O . GLU B 1 120 ? -7.898 -18.969 0.393 1 98.25 120 GLU B O 1
ATOM 2165 N N . VAL B 1 121 ? -5.691 -19.016 0.612 1 98.44 121 VAL B N 1
ATOM 2166 C CA . VAL B 1 121 ? -5.777 -19.578 1.957 1 98.44 121 VAL B CA 1
ATOM 2167 C C . VAL B 1 121 ? -6.527 -18.609 2.873 1 98.44 121 VAL B C 1
ATOM 2169 O O . VAL B 1 121 ? -7.426 -19.016 3.609 1 98.44 121 VAL B O 1
ATOM 2172 N N . PHE B 1 122 ? -6.156 -17.312 2.848 1 98.5 122 PHE B N 1
ATOM 2173 C CA . PHE B 1 122 ? -6.859 -16.328 3.664 1 98.5 122 PHE B CA 1
ATOM 2174 C C . PHE B 1 122 ? -8.352 -16.344 3.361 1 98.5 122 PHE B C 1
ATOM 2176 O O . PHE B 1 122 ? -9.18 -16.281 4.277 1 98.5 122 PHE B O 1
ATOM 2183 N N . GLY B 1 123 ? -8.672 -16.453 2.084 1 97.44 123 GLY B N 1
ATOM 2184 C CA . GLY B 1 123 ? -10.062 -16.484 1.675 1 97.44 123 GLY B CA 1
ATOM 2185 C C . GLY B 1 123 ? -10.82 -17.672 2.252 1 97.44 123 GLY B C 1
ATOM 2186 O O . GLY B 1 123 ? -11.984 -17.547 2.637 1 97.44 123 GLY B O 1
ATOM 2187 N N . GLU B 1 124 ? -10.172 -18.766 2.293 1 97.12 124 GLU B N 1
ATOM 2188 C CA . GLU B 1 124 ? -10.789 -19.984 2.816 1 97.12 124 GLU B CA 1
ATOM 2189 C C . GLU B 1 124 ? -11.211 -19.797 4.27 1 97.12 124 GLU B C 1
ATOM 2191 O O . GLU B 1 124 ? -12.172 -20.438 4.727 1 97.12 124 GLU B O 1
ATOM 2196 N N . PHE B 1 125 ? -10.57 -19 4.957 1 97.62 125 PHE B N 1
ATOM 2197 C CA . PHE B 1 125 ? -10.852 -18.766 6.371 1 97.62 125 PHE B CA 1
ATOM 2198 C C . PHE B 1 125 ? -11.602 -17.469 6.57 1 97.62 125 PHE B C 1
ATOM 2200 O O . PHE B 1 125 ? -11.656 -16.938 7.684 1 97.62 125 PHE B O 1
ATOM 2207 N N . GLN B 1 126 ? -12.062 -16.891 5.508 1 96.88 126 GLN B N 1
ATOM 2208 C CA . GLN B 1 126 ? -12.82 -15.656 5.516 1 96.88 126 GLN B CA 1
ATOM 2209 C C . GLN B 1 126 ? -12 -14.5 6.082 1 96.88 126 GLN B C 1
ATOM 2211 O O . GLN B 1 126 ? -12.547 -13.578 6.691 1 96.88 126 GLN B O 1
ATOM 2216 N N . ALA B 1 127 ? -10.703 -14.68 6.004 1 98.31 127 ALA B N 1
ATOM 2217 C CA . ALA B 1 127 ? -9.805 -13.586 6.363 1 98.31 127 ALA B CA 1
ATOM 2218 C C . ALA B 1 127 ? -9.742 -12.539 5.254 1 98.31 127 ALA B C 1
ATOM 2220 O O . ALA B 1 127 ? -9.648 -12.883 4.07 1 98.31 127 ALA B O 1
ATOM 2221 N N . ASN B 1 128 ? -9.82 -11.297 5.641 1 98.5 128 ASN B N 1
ATOM 2222 C CA . ASN B 1 128 ? -9.742 -10.219 4.66 1 98.5 128 ASN B CA 1
ATOM 2223 C C . ASN B 1 128 ? -8.344 -9.602 4.617 1 98.5 128 ASN B C 1
ATOM 2225 O O . ASN B 1 128 ? -7.777 -9.273 5.656 1 98.5 128 ASN B O 1
ATOM 2229 N N . ILE B 1 129 ? -7.789 -9.562 3.424 1 98.75 129 ILE B N 1
ATOM 2230 C CA . ILE B 1 129 ? -6.531 -8.844 3.252 1 98.75 129 ILE B CA 1
ATOM 2231 C C . ILE B 1 129 ? -6.797 -7.34 3.232 1 98.75 129 ILE B C 1
ATOM 2233 O O . ILE B 1 129 ? -7.504 -6.84 2.354 1 98.75 129 ILE B O 1
ATOM 2237 N N . VAL B 1 130 ? -6.234 -6.621 4.176 1 98.56 130 VAL B N 1
ATOM 2238 C CA . VAL B 1 130 ? -6.473 -5.191 4.332 1 98.56 130 VAL B CA 1
ATOM 2239 C C . VAL B 1 130 ? -5.363 -4.402 3.637 1 98.56 130 VAL B C 1
ATOM 2241 O O . VAL B 1 130 ? -5.621 -3.367 3.02 1 98.56 130 VAL B O 1
ATOM 2244 N N . ARG B 1 131 ? -4.164 -4.809 3.77 1 98.69 131 ARG B N 1
ATOM 2245 C CA . ARG B 1 131 ? -2.986 -4.285 3.084 1 98.69 131 ARG B CA 1
ATOM 2246 C C . ARG B 1 131 ? -2.092 -5.414 2.592 1 98.69 131 ARG B C 1
ATOM 2248 O O . ARG B 1 131 ? -1.996 -6.461 3.234 1 98.69 131 ARG B O 1
ATOM 2255 N N . MET B 1 132 ? -1.486 -5.219 1.486 1 98.69 132 MET B N 1
ATOM 2256 C CA . MET B 1 132 ? -0.49 -6.156 0.976 1 98.69 132 MET B CA 1
ATOM 2257 C C . MET B 1 132 ? 0.591 -5.426 0.188 1 98.69 132 MET B C 1
ATOM 2259 O O . MET B 1 132 ? 0.294 -4.508 -0.578 1 98.69 132 MET B O 1
ATOM 2263 N N . ASP B 1 133 ? 1.745 -5.742 0.417 1 97.75 133 ASP B N 1
ATOM 2264 C CA . ASP B 1 133 ? 2.877 -5.258 -0.366 1 97.75 133 ASP B CA 1
ATOM 2265 C C . ASP B 1 133 ? 3.824 -6.395 -0.73 1 97.75 133 ASP B C 1
ATOM 2267 O O . ASP B 1 133 ? 4.047 -7.305 0.073 1 97.75 133 ASP B O 1
ATOM 2271 N N . ALA B 1 134 ? 4.273 -6.43 -1.905 1 97.44 134 ALA B N 1
ATOM 2272 C CA . ALA B 1 134 ? 5.238 -7.418 -2.383 1 97.44 134 ALA B CA 1
ATOM 2273 C C . ALA B 1 134 ? 6.355 -6.754 -3.182 1 97.44 134 ALA B C 1
ATOM 2275 O O . ALA B 1 134 ? 6.109 -5.824 -3.951 1 97.44 134 ALA B O 1
ATOM 2276 N N . GLN B 1 135 ? 7.574 -7.184 -2.922 1 96.5 135 GLN B N 1
ATOM 2277 C CA . GLN B 1 135 ? 8.734 -6.617 -3.604 1 96.5 135 GLN B CA 1
ATOM 2278 C C . GLN B 1 135 ? 9.742 -7.703 -3.969 1 96.5 135 GLN B C 1
ATOM 2280 O O . GLN B 1 135 ? 9.953 -8.641 -3.199 1 96.5 135 GLN B O 1
ATOM 2285 N N . ARG B 1 136 ? 10.375 -7.492 -5.094 1 93.19 136 ARG B N 1
ATOM 2286 C CA . ARG B 1 136 ? 11.57 -8.258 -5.453 1 93.19 136 ARG B CA 1
ATOM 2287 C C . ARG B 1 136 ? 12.828 -7.609 -4.883 1 93.19 136 ARG B C 1
ATOM 2289 O O . ARG B 1 136 ? 13 -6.391 -4.969 1 93.19 136 ARG B O 1
ATOM 2296 N N . LEU B 1 137 ? 13.586 -8.414 -4.227 1 90.94 137 LEU B N 1
ATOM 2297 C CA . LEU B 1 137 ? 14.906 -7.98 -3.779 1 90.94 137 LEU B CA 1
ATOM 2298 C C . LEU B 1 137 ? 16 -8.727 -4.531 1 90.94 137 LEU B C 1
ATOM 2300 O O . LEU B 1 137 ? 16.547 -9.711 -4.023 1 90.94 137 LEU B O 1
ATOM 2304 N N . PRO B 1 138 ? 16.328 -8.188 -5.641 1 83.94 138 PRO B N 1
ATOM 2305 C CA . PRO B 1 138 ? 17.25 -8.945 -6.504 1 83.94 138 PRO B CA 1
ATOM 2306 C C . PRO B 1 138 ? 18.594 -9.211 -5.848 1 83.94 138 PRO B C 1
ATOM 2308 O O . PRO B 1 138 ? 19.203 -10.266 -6.07 1 83.94 138 PRO B O 1
ATOM 2311 N N . GLU B 1 139 ? 19.047 -8.25 -5.133 1 84.06 139 GLU B N 1
ATOM 2312 C CA . GLU B 1 139 ? 20.344 -8.398 -4.496 1 84.06 139 GLU B CA 1
ATOM 2313 C C . GLU B 1 139 ? 20.375 -9.609 -3.564 1 84.06 139 GLU B C 1
ATOM 2315 O O . GLU B 1 139 ? 21.406 -10.234 -3.377 1 84.06 139 GLU B O 1
ATOM 2320 N N . GLN B 1 140 ? 19.219 -9.914 -3.023 1 86.56 140 GLN B N 1
ATOM 2321 C CA . GLN B 1 140 ? 19.094 -11.047 -2.105 1 86.56 140 GLN B CA 1
ATOM 2322 C C . GLN B 1 140 ? 18.516 -12.266 -2.809 1 86.56 140 GLN B C 1
ATOM 2324 O O . GLN B 1 140 ? 18.5 -13.359 -2.244 1 86.56 140 GLN B O 1
ATOM 2329 N N . GLY B 1 141 ? 18.078 -12.039 -3.994 1 88.5 141 GLY B N 1
ATOM 2330 C CA . GLY B 1 141 ? 17.469 -13.109 -4.766 1 88.5 141 GLY B CA 1
ATOM 2331 C C . GLY B 1 141 ? 16.156 -13.594 -4.191 1 88.5 141 GLY B C 1
ATOM 2332 O O . GLY B 1 141 ? 15.836 -14.781 -4.262 1 88.5 141 GLY B O 1
ATOM 2333 N N . ILE B 1 142 ? 15.469 -12.688 -3.492 1 93.88 142 ILE B N 1
ATOM 2334 C CA . ILE B 1 142 ? 14.242 -13.148 -2.852 1 93.88 142 ILE B CA 1
ATOM 2335 C C . ILE B 1 142 ? 13.086 -12.227 -3.225 1 93.88 142 ILE B C 1
ATOM 2337 O O . ILE B 1 142 ? 13.305 -11.125 -3.742 1 93.88 142 ILE B O 1
ATOM 2341 N N . TYR B 1 143 ? 11.93 -12.797 -3.047 1 96.12 143 TYR B N 1
ATOM 2342 C CA . TYR B 1 143 ? 10.641 -12.117 -3.113 1 96.12 143 TYR B CA 1
ATOM 2343 C C . TYR B 1 143 ? 9.984 -12.062 -1.741 1 96.12 143 TYR B C 1
ATOM 2345 O O . TYR B 1 143 ? 9.805 -13.094 -1.09 1 96.12 143 TYR B O 1
ATOM 2353 N N . VAL B 1 144 ? 9.688 -10.812 -1.286 1 97.06 144 VAL B N 1
ATOM 2354 C CA . VAL B 1 144 ? 9.102 -10.648 0.04 1 97.06 144 VAL B CA 1
ATOM 2355 C C . VAL B 1 144 ? 7.668 -10.141 -0.087 1 97.06 144 VAL B C 1
ATOM 2357 O O . VAL B 1 144 ? 7.414 -9.148 -0.774 1 97.06 144 VAL B O 1
ATOM 2360 N N . THR B 1 145 ? 6.73 -10.812 0.513 1 98 145 THR B N 1
ATOM 2361 C CA . THR B 1 145 ? 5.324 -10.422 0.558 1 98 145 THR B CA 1
ATOM 2362 C C . THR B 1 145 ? 4.871 -10.211 1.998 1 98 145 THR B C 1
ATOM 2364 O O . THR B 1 145 ? 5.117 -11.047 2.867 1 98 145 THR B O 1
ATOM 2367 N N . ARG B 1 146 ? 4.242 -9.102 2.236 1 98.12 146 ARG B N 1
ATOM 2368 C CA . ARG B 1 146 ? 3.693 -8.773 3.549 1 98.12 146 ARG B CA 1
ATOM 2369 C C . ARG B 1 146 ? 2.182 -8.594 3.48 1 98.12 146 ARG B C 1
ATOM 2371 O O . ARG B 1 146 ? 1.677 -7.82 2.664 1 98.12 146 ARG B O 1
ATOM 2378 N N . PHE B 1 147 ? 1.495 -9.328 4.312 1 98.62 147 PHE B N 1
ATOM 2379 C CA . PHE B 1 147 ? 0.043 -9.234 4.41 1 98.62 147 PHE B CA 1
ATOM 2380 C C . PHE B 1 147 ? -0.374 -8.656 5.754 1 98.62 147 PHE B C 1
ATOM 2382 O O . PHE B 1 147 ? 0.146 -9.055 6.801 1 98.62 147 PHE B O 1
ATOM 2389 N N . SER B 1 148 ? -1.172 -7.668 5.75 1 98.56 148 SER B N 1
ATOM 2390 C CA . SER B 1 148 ? -1.988 -7.301 6.902 1 98.56 148 SER B CA 1
ATOM 2391 C C . SER B 1 148 ? -3.424 -7.785 6.738 1 98.56 148 SER B C 1
ATOM 2393 O O . SER B 1 148 ? -4.102 -7.422 5.777 1 98.56 148 SER B O 1
ATOM 2395 N N . VAL B 1 149 ? -3.865 -8.617 7.695 1 98.62 149 VAL B N 1
ATOM 2396 C CA . VAL B 1 149 ? -5.125 -9.32 7.469 1 98.62 149 VAL B CA 1
ATOM 2397 C C . VAL B 1 149 ? -6.023 -9.18 8.695 1 98.62 149 VAL B C 1
ATOM 2399 O O . VAL B 1 149 ? -5.539 -8.984 9.812 1 98.62 149 VAL B O 1
ATOM 2402 N N . ALA B 1 150 ? -7.281 -9.133 8.383 1 98.19 150 ALA B N 1
ATOM 2403 C CA . ALA B 1 150 ? -8.312 -9.32 9.398 1 98.19 150 ALA B CA 1
ATOM 2404 C C . ALA B 1 150 ? -8.805 -10.766 9.414 1 98.19 150 ALA B C 1
ATOM 2406 O O . ALA B 1 150 ? -9.406 -11.234 8.445 1 98.19 150 ALA B O 1
ATOM 2407 N N . ILE B 1 151 ? -8.539 -11.453 10.484 1 98.12 151 ILE B N 1
ATOM 2408 C CA . ILE B 1 151 ? -8.977 -12.836 10.633 1 98.12 151 ILE B CA 1
ATOM 2409 C C . ILE B 1 151 ? -10.086 -12.922 11.68 1 98.12 151 ILE B C 1
ATOM 2411 O O . ILE B 1 151 ? -9.82 -12.891 12.883 1 98.12 151 ILE B O 1
ATOM 2415 N N . PRO B 1 152 ? -11.32 -13.102 11.227 1 95.31 152 PRO B N 1
ATOM 2416 C CA . PRO B 1 152 ? -12.453 -12.969 12.141 1 95.31 152 PRO B CA 1
ATOM 2417 C C . PRO B 1 152 ? -12.602 -14.18 13.062 1 95.31 152 PRO B C 1
ATOM 2419 O O . PRO B 1 152 ? -13.141 -14.055 14.172 1 95.31 152 PRO B O 1
ATOM 2422 N N . ALA B 1 153 ? -12.273 -15.305 12.57 1 94.5 153 ALA B N 1
ATOM 2423 C CA . ALA B 1 153 ? -12.406 -16.531 13.359 1 94.5 153 ALA B CA 1
ATOM 2424 C C . ALA B 1 153 ? -11.359 -17.562 12.945 1 94.5 153 ALA B C 1
ATOM 2426 O O . ALA B 1 153 ? -10.766 -17.453 11.875 1 94.5 153 ALA B O 1
ATOM 2427 N N . ARG B 1 154 ? -10.945 -18.453 13.867 1 96.56 154 ARG B N 1
ATOM 2428 C CA . ARG B 1 154 ? -10.039 -19.562 13.617 1 96.56 154 ARG B CA 1
ATOM 2429 C C . ARG B 1 154 ? -8.672 -19.062 13.172 1 96.56 154 ARG B C 1
ATOM 2431 O O . ARG B 1 154 ? -8.109 -19.547 12.188 1 96.56 154 ARG B O 1
ATOM 2438 N N . ALA B 1 155 ? -8.25 -18.062 13.898 1 97.75 155 ALA B N 1
ATOM 2439 C CA . ALA B 1 155 ? -6.996 -17.422 13.516 1 97.75 155 ALA B CA 1
ATOM 2440 C C . ALA B 1 155 ? -5.84 -18.406 13.539 1 97.75 155 ALA B C 1
ATOM 2442 O O . ALA B 1 155 ? -5.023 -18.438 12.609 1 97.75 155 ALA B O 1
ATOM 2443 N N . GLU B 1 156 ? -5.805 -19.219 14.539 1 97.62 156 GLU B N 1
ATOM 2444 C CA . GLU B 1 156 ? -4.715 -20.172 14.648 1 97.62 156 GLU B CA 1
ATOM 2445 C C . GLU B 1 156 ? -4.707 -21.141 13.469 1 97.62 156 GLU B C 1
ATOM 2447 O O . GLU B 1 156 ? -3.656 -21.422 12.891 1 97.62 156 GLU B O 1
ATOM 2452 N N . ALA B 1 157 ? -5.828 -21.656 13.148 1 98.38 157 ALA B N 1
ATOM 2453 C CA . ALA B 1 157 ? -5.949 -22.578 12.023 1 98.38 157 ALA B CA 1
ATOM 2454 C C . ALA B 1 157 ? -5.555 -21.906 10.711 1 98.38 157 ALA B C 1
ATOM 2456 O O . ALA B 1 157 ? -4.859 -22.5 9.883 1 98.38 157 ALA B O 1
ATOM 2457 N N . CYS B 1 158 ? -6.004 -20.688 10.547 1 98.38 158 CYS B N 1
ATOM 2458 C CA . CYS B 1 158 ? -5.672 -19.922 9.359 1 98.38 158 CYS B CA 1
ATOM 2459 C C . CYS B 1 158 ? -4.164 -19.734 9.227 1 98.38 158 CYS B C 1
ATOM 2461 O O . CYS B 1 158 ? -3.582 -20.047 8.195 1 98.38 158 CYS B O 1
ATOM 2463 N N . LEU B 1 159 ? -3.564 -19.297 10.281 1 98.5 159 LEU B N 1
ATOM 2464 C CA . LEU B 1 159 ? -2.141 -18.969 10.266 1 98.5 159 LEU B CA 1
ATOM 2465 C C . LEU B 1 159 ? -1.298 -20.234 10.102 1 98.5 159 LEU B C 1
ATOM 2467 O O . LEU B 1 159 ? -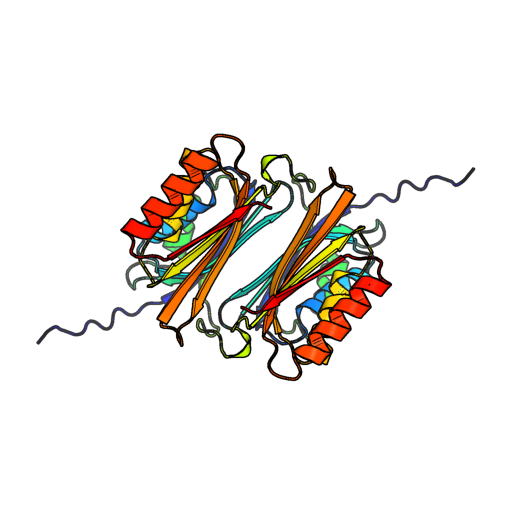0.27 -20.203 9.422 1 98.5 159 LEU B O 1
ATOM 2471 N N . THR B 1 160 ? -1.732 -21.281 10.695 1 98.38 160 THR B N 1
ATOM 2472 C CA . THR B 1 160 ? -1.05 -22.547 10.516 1 98.38 160 THR B CA 1
ATOM 2473 C C . THR B 1 160 ? -1.117 -23 9.055 1 98.38 160 THR B C 1
ATOM 2475 O O . THR B 1 160 ? -0.122 -23.469 8.5 1 98.38 160 THR B O 1
ATOM 2478 N N . THR B 1 161 ? -2.262 -22.875 8.477 1 98.5 161 THR B N 1
ATOM 2479 C CA . THR B 1 161 ? -2.424 -23.266 7.078 1 98.5 161 THR B CA 1
ATOM 2480 C C . THR B 1 161 ? -1.575 -22.391 6.168 1 98.5 161 THR B C 1
ATOM 2482 O O . THR B 1 161 ? -0.958 -22.875 5.219 1 98.5 161 THR B O 1
ATOM 2485 N N . VAL B 1 162 ? -1.526 -21.094 6.43 1 98.38 162 VAL B N 1
ATOM 2486 C CA . VAL B 1 162 ? -0.695 -20.188 5.656 1 98.38 162 VAL B CA 1
ATOM 2487 C C . VAL B 1 162 ? 0.773 -20.578 5.781 1 98.38 162 VAL B C 1
ATOM 2489 O O . VAL B 1 162 ? 1.488 -20.672 4.781 1 98.38 162 VAL B O 1
ATOM 2492 N N . ALA B 1 163 ? 1.138 -20.859 7.004 1 98.31 163 ALA B N 1
ATOM 2493 C CA . ALA B 1 163 ? 2.52 -21.266 7.254 1 98.31 163 ALA B CA 1
ATOM 2494 C C . ALA B 1 163 ? 2.855 -22.562 6.523 1 98.31 163 ALA B C 1
ATOM 2496 O O . ALA B 1 163 ? 3.926 -22.688 5.926 1 98.31 163 ALA B O 1
ATOM 2497 N N . ASN B 1 164 ? 2.008 -23.484 6.586 1 98.44 164 ASN B N 1
ATOM 2498 C CA . ASN B 1 164 ? 2.213 -24.75 5.898 1 98.44 164 ASN B CA 1
ATOM 2499 C C . ASN B 1 164 ? 2.289 -24.562 4.383 1 98.44 164 ASN B C 1
ATOM 2501 O O . ASN B 1 164 ? 3.109 -25.203 3.717 1 98.44 164 ASN B O 1
ATOM 2505 N N . THR B 1 165 ? 1.417 -23.781 3.889 1 98 165 THR B N 1
ATOM 2506 C CA . THR B 1 165 ? 1.418 -23.484 2.461 1 98 165 THR B CA 1
ATOM 2507 C C . THR B 1 165 ? 2.73 -22.828 2.047 1 98 165 THR B C 1
ATOM 2509 O O . THR B 1 165 ? 3.324 -23.188 1.032 1 98 165 THR B O 1
ATOM 2512 N N . ALA B 1 166 ? 3.17 -21.859 2.811 1 97.69 166 ALA B N 1
ATOM 2513 C CA . ALA B 1 166 ? 4.449 -21.188 2.549 1 97.69 166 ALA B CA 1
ATOM 2514 C C . ALA B 1 166 ? 5.594 -22.203 2.553 1 97.69 166 ALA B C 1
ATOM 2516 O O . ALA B 1 166 ? 6.465 -22.172 1.678 1 97.69 166 ALA B O 1
ATOM 2517 N N . GLU B 1 167 ? 5.551 -23.047 3.52 1 97.19 167 GLU B N 1
ATOM 2518 C CA . GLU B 1 167 ? 6.59 -24.062 3.635 1 97.19 167 GLU B CA 1
ATOM 2519 C C . GLU B 1 167 ? 6.605 -24.984 2.412 1 97.19 167 GLU B C 1
ATOM 2521 O O . GLU B 1 167 ? 7.672 -25.328 1.909 1 97.19 167 GLU B O 1
ATOM 2526 N N . GLU B 1 168 ? 5.492 -25.359 2.006 1 96.88 168 GLU B N 1
ATOM 2527 C CA . GLU B 1 168 ? 5.379 -26.219 0.821 1 96.88 168 GLU B CA 1
ATOM 2528 C C . GLU B 1 168 ? 5.969 -25.531 -0.406 1 96.88 168 GLU B C 1
ATOM 2530 O O . GLU B 1 168 ? 6.461 -26.188 -1.319 1 96.88 168 GLU B O 1
ATOM 2535 N N . MET B 1 169 ? 5.918 -24.219 -0.399 1 95.94 169 MET B N 1
ATOM 2536 C CA . MET B 1 169 ? 6.457 -23.453 -1.51 1 95.94 169 MET B CA 1
ATOM 2537 C C . MET B 1 169 ? 7.902 -23.047 -1.242 1 95.94 169 MET B C 1
ATOM 2539 O O . MET B 1 169 ? 8.469 -22.219 -1.967 1 95.94 169 MET B O 1
ATOM 2543 N N . ASN B 1 170 ? 8.469 -23.562 -0.173 1 95.94 170 ASN B N 1
ATOM 2544 C CA . ASN B 1 170 ? 9.844 -23.297 0.239 1 95.94 170 ASN B CA 1
ATOM 2545 C C . ASN B 1 170 ? 10.062 -21.828 0.569 1 95.94 170 ASN B C 1
ATOM 2547 O O . ASN B 1 170 ? 11.055 -21.219 0.151 1 95.94 170 ASN B O 1
ATOM 2551 N N . LEU B 1 171 ? 9.055 -21.281 1.251 1 97.38 171 LEU B N 1
ATOM 2552 C CA . LEU B 1 171 ? 9.117 -19.906 1.706 1 97.38 171 LEU B CA 1
ATOM 2553 C C . LEU B 1 171 ? 9.227 -19.828 3.227 1 97.38 171 LEU B C 1
ATOM 2555 O O . LEU B 1 171 ? 8.664 -20.672 3.93 1 97.38 171 LEU B O 1
ATOM 2559 N N . ALA B 1 172 ? 9.984 -18.859 3.689 1 97.5 172 ALA B N 1
ATOM 2560 C CA . ALA B 1 172 ? 9.938 -18.516 5.109 1 97.5 172 ALA B CA 1
ATOM 2561 C C . ALA B 1 172 ? 8.664 -17.75 5.449 1 97.5 172 ALA B C 1
ATOM 2563 O O . ALA B 1 172 ? 8.18 -16.953 4.641 1 97.5 172 ALA B O 1
ATOM 2564 N N . CYS B 1 173 ? 8.141 -18.016 6.633 1 98.12 173 CYS B N 1
ATOM 2565 C CA . CYS B 1 173 ? 6.895 -17.375 7.047 1 98.12 173 CYS B CA 1
ATOM 2566 C C . CYS B 1 173 ? 6.98 -16.906 8.492 1 98.12 173 CYS B C 1
ATOM 2568 O O . CYS B 1 173 ? 7.355 -17.672 9.383 1 98.12 173 CYS B O 1
ATOM 2570 N N . ALA B 1 174 ? 6.719 -15.68 8.719 1 97.94 174 ALA B N 1
ATOM 2571 C CA . ALA B 1 174 ? 6.637 -15.102 10.062 1 97.94 174 ALA B CA 1
ATOM 2572 C C . ALA B 1 174 ? 5.289 -14.422 10.281 1 97.94 174 ALA B C 1
ATOM 2574 O O . ALA B 1 174 ? 4.762 -13.773 9.375 1 97.94 174 ALA B O 1
ATOM 2575 N N . VAL B 1 175 ? 4.762 -14.57 11.477 1 97.25 175 VAL B N 1
ATOM 2576 C CA . VAL B 1 175 ? 3.451 -14.023 11.805 1 97.25 175 VAL B CA 1
ATOM 2577 C C . VAL B 1 175 ? 3.551 -13.164 13.07 1 97.25 175 VAL B C 1
ATOM 2579 O O . VAL B 1 175 ? 4.285 -13.508 14 1 97.25 175 VAL B O 1
ATOM 2582 N N . GLU B 1 176 ? 2.865 -12.109 13.047 1 94.5 176 GLU B N 1
ATOM 2583 C CA . GLU B 1 176 ? 2.744 -11.25 14.227 1 94.5 176 GLU B CA 1
ATOM 2584 C C . GLU B 1 176 ? 1.291 -10.859 14.477 1 94.5 176 GLU B C 1
ATOM 2586 O O . GLU B 1 176 ? 0.588 -10.445 13.547 1 94.5 176 GLU B O 1
ATOM 2591 N N . ALA B 1 177 ? 0.901 -11.008 15.734 1 92 177 ALA B N 1
ATOM 2592 C CA . ALA B 1 177 ? -0.398 -10.461 16.125 1 92 177 ALA B CA 1
ATOM 2593 C C . ALA B 1 177 ? -0.317 -8.953 16.328 1 92 177 ALA B C 1
ATOM 2595 O O . ALA B 1 177 ? 0.718 -8.43 16.766 1 92 177 ALA B O 1
ATOM 2596 N N . VAL B 1 178 ? -1.331 -8.242 15.906 1 88.19 178 VAL B N 1
ATOM 2597 C CA . VAL B 1 178 ? -1.386 -6.793 16.047 1 88.19 178 VAL B CA 1
ATOM 2598 C C . VAL B 1 178 ? -2.172 -6.426 17.297 1 88.19 178 VAL B C 1
ATOM 2600 O O . VAL B 1 178 ? -3.219 -7.012 17.578 1 88.19 178 VAL B O 1
#

pLDDT: mean 94.14, std 11.78, range [26.36, 98.81]

Secondary structure (DSSP, 8-state):
--------PEEEEEEEEEE--TTHHHHHHHHHHHTT-EEEEEEEEEETTEEEEEEEEEE-TT--HHHHHHHHHT-GGGTT-EEEEEE--S-SS--GGGS--EEEEEEES--TTHHHHHHHHHHHTTPEEEEEEEEEETTTTEEEEEEEEE--S-HHHHHHHHHHHHHHTTEEEEEEE-/--------PEEEEEEEEEE--TTHHHHHHHHHHHTT-EEEEEEEEEETTEEEEEEEEEE-TT--HHHHHHHHHT-GGGTT-EEEEEE--S-SS--GGGS--EEEEEEES--TTHHHHHHHHHHHTTPEEEEEEEEEETTTTEEEEEEEEE--S-HHHHHHHHHHHHHHTTEEEEEEE-

Sequence (356 aa):
MRSLREVIMSTVLVSVFCSDRTGLVAAITGRLFDLGADLGDTSFAMLGSGAEFTSVCELPASVSAGEVQDDLGRLPALAGARISVRAFEMDAAHGPAGTITHRVVVSGGDRPGLVARLSEVFGEFQANIVRMDAQRLPEQGIYVTRFSVAIPARAEACLTTVANTAEEMNLACAVEAVMRSLREVIMSTVLVSVFCSDRTGLVAAITGRLFDLGADLGDTSFAMLGSGAEFTSVCELPASVSAGEVQDDLGRLPALAGARISVRAFEMDAAHGPAGTITHRVVVSGGDRPGLVARLSEVFGEFQANIVRMDAQRLPEQGIYVTRFSVAIPARAEACLTTVANTAEEMNLACAVEAV

Radius of gyration: 19.92 Å; Cα contacts (8 Å, |Δi|>4): 816; chains: 2; bounding box: 48×57×51 Å

Nearest PDB structures (foldseek):
  5is2-assembly1_A-2  TM=6.521E-01  e=7.963E-12  Mycobacterium avium 104
  8a1z-assembly1_A  TM=6.620E-01  e=1.598E-11  Mycobacterium avium 104
  5jlp-assembly1_A  TM=6.466E-01  e=1.408E-11  Mycobacterium avium 104
  5it0-assembly1_A-2  TM=6.501E-01  e=2.824E-11  Mycobacterium avium 104
  5t41-assembly1_A  TM=6.553E-01  e=5.667E-11  Mycobacterium avium 104